Protein AF-B0EJV5-F1 (afdb_monomer)

pLDDT: mean 71.91, std 20.52, range [21.94, 94.5]

Solvent-accessible surface area (backbone atoms only — not comparable to full-atom values): 13736 Å² total; per-residue (Å²): 136,89,78,84,78,82,78,82,78,86,67,100,78,72,92,78,81,69,99,63,90,76,74,82,71,85,70,88,80,82,93,72,82,50,80,47,77,47,87,87,57,62,47,70,49,58,57,91,64,84,74,74,45,56,40,39,36,39,45,40,84,80,34,41,40,36,40,57,39,43,46,36,37,33,39,39,38,40,34,55,42,91,92,52,47,38,40,36,34,34,41,31,39,49,62,34,96,57,63,42,35,39,38,34,39,49,69,44,95,85,62,38,42,37,36,41,37,37,41,21,42,39,56,46,56,41,74,43,72,75,43,64,49,84,51,97,52,89,73,59,45,61,34,40,36,41,33,40,31,96,86,31,47,36,41,62,62,74,37,55,54,19,24,26,37,39,38,45,84,90,48,74,40,48,77,37,40,34,84,37,30,19,69,49,97,87,38,45,48,39,79,43,54,81,65,34,42,39,51,47,91,91,46,66,83,36,56,37,90,68,41,58,88,48,99,90,58,78,50,67,64,66,85,66,89,85,67,93,61,93,62,89,110

Secondary structure (DSSP, 8-state):
-----------TT-TT--------------SS-EEEE-SS--EEE---SSS-EEEEEEE-TT-EEEE--SS-EEEEEEE--TTT--EEEEEEE---SS--EEEEEEE-TTSSEEEEEEEESS-EEEEEEEEE---S-TT-EEEEEEEE-TT--SGGGT-TTEEEEEEESS-EEEEEEPTTEEE-TTS-EEEPPTTEEEEETTEEEEEPTTEEEETTEEEE----TTSS-----

Foldseek 3Di:
DDDDDDDDDDDPPCPPDDPDPAPADADQDPDDADEAECPDHEYEDEHPDDAEHEYEYEDEAFYKYKYDYQYKYKYFYWYDYPPDKTWTKIWIFHGDPDWMWMWHWDADPVSQEIETEIEICTAIQEIDPTAIDDGPDPSHWYKYKYAHPDPHANVNHPQPQAGIWMGTNVDIARPDGHFQWDQDPVRHTDGDPPQARDDDNFDGPHGHPQWDDDVGDIDGFDPPPPDPDGDDD

Organism: Entamoeba dispar (strain ATCC PRA-260 / SAW760) (NCBI:txid370354)

Radius of gyration: 23.07 Å; Cα contacts (8 Å, |Δi|>4): 509; chains: 1; bounding box: 55×48×70 Å

Mean predicted aligned error: 13.33 Å

InterPro domains:
  IPR009030 Growth factor receptor cysteine-rich domain superfamily [SSF57184] (162-213)

Nearest PDB structures (foldseek):
  6rfx-assembly1_C  TM=4.041E-01  e=1.676E+00  Mycobacteroides abscessus
  7nst-assembly1_E  TM=5.130E-01  e=9.833E+00  Escherichia coli K-12

Structure (mmCIF, N/CA/C/O backbone):
data_AF-B0EJV5-F1
#
_entry.id   AF-B0EJV5-F1
#
loop_
_atom_site.group_PDB
_atom_site.id
_atom_site.type_symbol
_atom_site.label_atom_id
_atom_site.label_alt_id
_atom_site.label_comp_id
_atom_site.label_asym_id
_atom_site.label_entity_id
_atom_site.label_seq_id
_atom_site.pdbx_PDB_ins_code
_atom_site.Cartn_x
_atom_site.Cartn_y
_atom_site.Cartn_z
_atom_site.occupancy
_atom_site.B_iso_or_equiv
_atom_site.auth_seq_id
_atom_site.auth_comp_id
_atom_site.auth_asym_id
_atom_site.auth_atom_id
_atom_site.pdbx_PDB_model_num
ATOM 1 N N . MET A 1 1 ? -35.380 30.562 -38.947 1.00 31.25 1 MET A N 1
ATOM 2 C CA . MET A 1 1 ? -33.919 30.693 -38.770 1.00 31.25 1 MET A CA 1
ATOM 3 C C . MET A 1 1 ? -33.476 29.586 -37.840 1.00 31.25 1 MET A C 1
ATOM 5 O O . MET A 1 1 ? -34.006 29.498 -36.744 1.00 31.25 1 MET A O 1
ATOM 9 N N . TRP A 1 2 ? -32.618 28.697 -38.329 1.00 25.94 2 TRP A N 1
ATOM 10 C CA . TRP A 1 2 ? -32.075 27.572 -37.575 1.00 25.94 2 TRP A CA 1
ATOM 11 C C . TRP A 1 2 ? -30.828 28.045 -36.829 1.00 25.94 2 TRP A C 1
ATOM 13 O O . TRP A 1 2 ? -29.932 28.605 -37.457 1.00 25.94 2 TRP A O 1
ATOM 23 N N . TRP A 1 3 ? -30.763 27.807 -35.524 1.00 21.94 3 TRP A N 1
ATOM 24 C CA . TRP A 1 3 ? -29.498 27.650 -34.813 1.00 21.94 3 TRP A CA 1
ATOM 25 C C . TRP A 1 3 ? -29.472 26.213 -34.298 1.00 21.94 3 TRP A C 1
ATOM 27 O O . TRP A 1 3 ? -30.373 25.790 -33.579 1.00 21.94 3 TRP A O 1
ATOM 37 N N . ASN A 1 4 ? -28.475 25.455 -34.754 1.00 30.25 4 ASN A N 1
ATOM 38 C CA . ASN A 1 4 ? -28.156 24.131 -34.240 1.00 30.25 4 ASN A CA 1
ATOM 39 C C . ASN A 1 4 ? -27.615 24.296 -32.816 1.00 30.25 4 ASN A C 1
ATOM 41 O O . ASN A 1 4 ? -26.523 24.837 -32.641 1.00 30.25 4 ASN A O 1
ATOM 45 N N . GLU A 1 5 ? -28.344 23.817 -31.811 1.00 25.56 5 GLU A N 1
ATOM 46 C CA . GLU A 1 5 ? -27.765 23.583 -30.490 1.00 25.56 5 GLU A CA 1
ATOM 47 C C . GLU A 1 5 ? -26.876 22.335 -30.561 1.00 25.56 5 GLU A C 1
ATOM 49 O O . GLU A 1 5 ? -27.320 21.223 -30.859 1.00 25.56 5 GLU A O 1
ATOM 54 N N . CYS A 1 6 ? -25.579 22.539 -30.335 1.00 23.75 6 CYS A N 1
ATOM 55 C CA . CYS A 1 6 ? -24.609 21.471 -30.151 1.00 23.75 6 CYS A CA 1
ATOM 56 C C . CYS A 1 6 ? -24.939 20.707 -28.863 1.00 23.75 6 CYS A C 1
ATOM 58 O O . CYS A 1 6 ? -24.608 21.157 -27.769 1.00 23.75 6 CYS A O 1
ATOM 60 N N . ASN A 1 7 ? -25.544 19.527 -28.988 1.00 26.14 7 ASN A N 1
ATOM 61 C CA . ASN A 1 7 ? -25.649 18.589 -27.875 1.00 26.14 7 ASN A CA 1
ATOM 62 C C . ASN A 1 7 ? -24.255 18.065 -27.505 1.00 26.14 7 ASN A C 1
ATOM 64 O O . ASN A 1 7 ? -23.614 17.357 -28.285 1.00 26.14 7 ASN A O 1
ATOM 68 N N . HIS A 1 8 ? -23.799 18.396 -26.297 1.00 32.94 8 HIS A N 1
ATOM 69 C CA . HIS A 1 8 ? -22.617 17.794 -25.696 1.00 32.94 8 HIS A CA 1
ATOM 70 C C . HIS A 1 8 ? -22.973 16.375 -25.228 1.00 32.94 8 HIS A C 1
ATOM 72 O O . HIS A 1 8 ? -23.751 16.191 -24.295 1.00 32.94 8 HIS A O 1
ATOM 78 N N . GLN A 1 9 ? -22.435 15.353 -25.897 1.00 33.03 9 GLN A N 1
ATOM 79 C CA . GLN A 1 9 ? -22.452 13.986 -25.378 1.00 33.03 9 GLN A CA 1
ATOM 80 C C . GLN A 1 9 ? -21.296 13.830 -24.391 1.00 33.03 9 GLN A C 1
ATOM 82 O O . GLN A 1 9 ? -20.131 13.847 -24.789 1.00 33.03 9 GLN A O 1
ATOM 87 N N . PHE A 1 10 ? -21.631 13.678 -23.111 1.00 32.94 10 PHE A N 1
ATOM 88 C CA . PHE A 1 10 ? -20.667 13.476 -22.033 1.00 32.94 10 PHE A CA 1
ATOM 89 C C . PHE A 1 10 ? -19.800 12.233 -22.289 1.00 32.94 10 PHE A C 1
ATOM 91 O O . PHE A 1 10 ? -20.312 11.131 -22.512 1.00 32.94 10 PHE A O 1
ATOM 98 N N . LYS A 1 11 ? -18.475 12.412 -22.249 1.00 34.22 11 LYS A N 1
ATOM 99 C CA . LYS A 1 11 ? -17.499 11.317 -22.192 1.00 34.22 11 LYS A CA 1
ATOM 100 C C . LYS A 1 11 ? -17.113 11.062 -20.736 1.00 34.22 11 LYS A C 1
ATOM 102 O O . LYS A 1 11 ? -17.111 11.961 -19.911 1.00 34.22 11 LYS A O 1
ATOM 107 N N . LYS A 1 12 ? -16.802 9.800 -20.451 1.00 37.94 12 LYS A N 1
ATOM 108 C CA . LYS A 1 12 ? -16.663 9.149 -19.137 1.00 37.94 12 LYS A CA 1
ATOM 109 C C . LYS A 1 12 ? -15.495 9.638 -18.247 1.00 37.94 12 LYS A C 1
ATOM 111 O O . LYS A 1 12 ? -15.085 8.885 -17.375 1.00 37.94 12 LYS A O 1
ATOM 116 N N . ASP A 1 13 ? -14.971 10.844 -18.442 1.00 37.12 13 ASP A N 1
ATOM 117 C CA . ASP A 1 13 ? -13.791 11.330 -17.704 1.00 37.12 13 ASP A CA 1
ATOM 118 C C . ASP A 1 13 ? -14.051 12.556 -16.811 1.00 37.12 13 ASP A C 1
ATOM 120 O O . ASP A 1 13 ? -13.115 13.072 -16.207 1.00 37.12 13 ASP A O 1
ATOM 124 N N . ASP A 1 14 ? -15.307 12.962 -16.622 1.00 35.72 14 ASP A N 1
ATOM 125 C CA . ASP A 1 14 ? -15.656 13.998 -15.642 1.00 35.72 14 ASP A CA 1
ATOM 126 C C . ASP A 1 14 ? -16.087 13.340 -14.320 1.00 35.72 14 ASP A C 1
ATOM 128 O O . ASP A 1 14 ? -17.265 13.125 -14.036 1.00 35.72 14 ASP A O 1
ATOM 132 N N . GLU A 1 15 ? -15.094 12.957 -13.515 1.00 40.50 15 GLU A N 1
ATOM 133 C CA . GLU A 1 15 ? -15.251 12.315 -12.199 1.00 40.50 15 GLU A CA 1
ATOM 134 C C . GLU A 1 15 ? -15.688 13.289 -11.078 1.00 40.50 15 GLU A C 1
ATOM 136 O O . GLU A 1 15 ? -15.485 12.990 -9.905 1.00 40.50 15 GLU A O 1
ATOM 141 N N . ASP A 1 16 ? -16.301 14.432 -11.405 1.00 44.69 16 ASP A N 1
ATOM 142 C CA . ASP A 1 16 ? -16.531 15.530 -10.447 1.00 44.69 16 ASP A CA 1
ATOM 143 C C . ASP A 1 16 ? -17.955 16.121 -10.449 1.00 44.69 16 ASP A C 1
ATOM 145 O O . ASP A 1 16 ? -18.147 17.262 -10.051 1.00 44.69 16 ASP A O 1
ATOM 149 N N . ASP A 1 17 ? -18.984 15.336 -10.786 1.00 40.09 17 ASP A N 1
ATOM 150 C CA . ASP A 1 17 ? -20.383 15.735 -10.550 1.00 40.09 17 ASP A CA 1
ATOM 151 C C . ASP A 1 17 ? -21.166 14.654 -9.795 1.00 40.09 17 ASP A C 1
ATOM 153 O O . ASP A 1 17 ? -22.042 13.960 -10.314 1.00 40.09 17 ASP A O 1
ATOM 157 N N . PHE A 1 18 ? -20.876 14.533 -8.500 1.00 37.66 18 PHE A N 1
ATOM 158 C CA . PHE A 1 18 ? -21.880 14.078 -7.546 1.00 37.66 18 PHE A CA 1
ATOM 159 C C . PHE A 1 18 ? -22.268 15.266 -6.685 1.00 37.66 18 PHE A C 1
ATOM 161 O O . PHE A 1 18 ? -21.416 15.840 -6.012 1.00 37.66 18 PHE A O 1
ATOM 168 N N . ASN A 1 19 ? -23.562 15.596 -6.698 1.00 32.69 19 ASN A N 1
ATOM 169 C CA . ASN A 1 19 ? -24.226 16.506 -5.768 1.00 32.69 19 ASN A CA 1
ATOM 170 C C . ASN A 1 19 ? -23.913 16.096 -4.318 1.00 32.69 19 ASN A C 1
ATOM 172 O O . ASN A 1 19 ? -24.669 15.370 -3.674 1.00 32.69 19 ASN A O 1
ATOM 176 N N . LEU A 1 20 ? -22.758 16.523 -3.821 1.00 39.47 20 LEU A N 1
ATOM 177 C CA . LEU A 1 20 ? -22.254 16.257 -2.491 1.00 39.47 20 LEU A CA 1
ATOM 178 C C . LEU A 1 20 ? -22.397 17.568 -1.733 1.00 39.47 20 LEU A C 1
ATOM 180 O O . LEU A 1 20 ? -21.773 18.571 -2.072 1.00 39.47 20 LEU A O 1
ATOM 184 N N . PHE A 1 21 ? -23.236 17.579 -0.704 1.00 34.31 21 PHE A N 1
ATOM 185 C CA . PHE A 1 21 ? -23.266 18.694 0.229 1.00 34.31 21 PHE A CA 1
ATOM 186 C C . PHE A 1 21 ? -21.952 18.651 1.026 1.00 34.31 21 PHE A C 1
ATOM 188 O O . PHE A 1 21 ? -21.831 17.943 2.025 1.00 34.31 21 PHE A O 1
ATOM 195 N N . ILE A 1 22 ? -20.912 19.319 0.517 1.00 39.09 22 ILE A N 1
ATOM 196 C CA . ILE A 1 22 ? -19.585 19.347 1.136 1.00 39.09 22 ILE A CA 1
ATOM 197 C C . ILE A 1 22 ? -19.651 20.292 2.335 1.00 39.09 22 ILE A C 1
ATOM 199 O O . ILE A 1 22 ? -19.482 21.505 2.212 1.00 39.09 22 ILE A O 1
ATOM 203 N N . VAL A 1 23 ? -19.858 19.734 3.525 1.00 35.56 23 VAL A N 1
ATOM 204 C CA . VAL A 1 23 ? -19.602 20.468 4.767 1.00 35.56 23 VAL A CA 1
ATOM 205 C C . VAL A 1 23 ? -18.088 20.534 4.957 1.00 35.56 23 VAL A C 1
ATOM 207 O O . VAL A 1 23 ? -17.461 19.604 5.458 1.00 35.56 23 VAL A O 1
ATOM 210 N N . THR A 1 24 ? -17.485 21.638 4.514 1.00 35.72 24 THR A N 1
ATOM 211 C CA . THR A 1 24 ? -16.054 21.894 4.715 1.00 35.72 24 THR A CA 1
ATOM 212 C C . THR A 1 24 ? -15.843 22.418 6.130 1.00 35.72 24 THR A C 1
ATOM 214 O O . THR A 1 24 ? -15.989 23.610 6.393 1.00 35.72 24 THR A O 1
ATOM 217 N N . THR A 1 25 ? -15.503 21.537 7.068 1.00 39.41 25 THR A N 1
ATOM 218 C CA . THR A 1 25 ? -15.030 21.959 8.390 1.00 39.41 25 THR A CA 1
ATOM 219 C C . THR A 1 25 ? -13.516 22.139 8.342 1.00 39.41 25 THR A C 1
ATOM 221 O O . THR A 1 25 ? -12.762 21.169 8.372 1.00 39.41 25 THR A O 1
ATOM 224 N N . THR A 1 26 ? -13.056 23.389 8.280 1.00 39.62 26 THR A N 1
ATOM 225 C CA . THR A 1 26 ? -11.636 23.709 8.464 1.00 39.62 26 THR A CA 1
ATOM 226 C C . THR A 1 26 ? -11.317 23.629 9.948 1.00 39.62 26 THR A C 1
ATOM 228 O O . THR A 1 26 ? -11.667 24.525 10.714 1.00 39.62 26 THR A O 1
ATOM 231 N N . VAL A 1 27 ? -10.668 22.547 10.367 1.00 45.91 27 VAL A N 1
ATOM 232 C CA . VAL A 1 27 ? -10.220 22.407 11.751 1.00 45.91 27 VAL A CA 1
ATOM 233 C C . VAL A 1 27 ? -8.774 22.895 11.851 1.00 45.91 27 VAL A C 1
ATOM 235 O O . VAL A 1 27 ? -7.851 22.221 11.398 1.00 45.91 27 VAL A O 1
ATOM 238 N N . SER A 1 28 ? -8.576 24.081 12.429 1.00 43.03 28 SER A N 1
ATOM 239 C CA . SER A 1 28 ? -7.247 24.588 12.793 1.00 43.03 28 SER A CA 1
ATOM 240 C C . SER A 1 28 ? -6.820 23.948 14.110 1.00 43.03 28 SER A C 1
ATOM 242 O O . SER A 1 28 ? -7.314 24.293 15.180 1.00 43.03 28 SER A O 1
ATOM 244 N N . LEU A 1 29 ? -5.933 22.965 14.016 1.00 48.50 29 LEU A N 1
ATOM 245 C CA . LEU A 1 29 ? -5.561 22.082 15.116 1.00 48.50 29 LEU A CA 1
ATOM 246 C C . LEU A 1 29 ? -4.204 22.507 15.706 1.00 48.50 29 LEU A C 1
ATOM 248 O O . LEU A 1 29 ? -3.151 22.242 15.124 1.00 48.50 29 LEU A O 1
ATOM 252 N N . TYR A 1 30 ? -4.224 23.201 16.850 1.00 41.28 30 TYR A N 1
ATOM 253 C CA . TYR A 1 30 ? -3.025 23.673 17.556 1.00 41.28 30 TYR A CA 1
ATOM 254 C C . TYR A 1 30 ? -2.582 22.647 18.617 1.00 41.28 30 TYR A C 1
ATOM 256 O O . TYR A 1 30 ? -3.252 22.476 19.627 1.00 41.28 30 TYR A O 1
ATOM 264 N N . TYR A 1 31 ? -1.436 21.990 18.399 1.00 48.50 31 TYR A N 1
ATOM 265 C CA . TYR A 1 31 ? -0.637 21.285 19.422 1.00 48.50 31 TYR A CA 1
ATOM 266 C C . TYR A 1 31 ? -1.198 20.032 20.150 1.00 48.50 31 TYR A C 1
ATOM 268 O O . TYR A 1 31 ? -0.654 19.669 21.191 1.00 48.50 31 TYR A O 1
ATOM 276 N N . TYR A 1 32 ? -2.170 19.277 19.612 1.00 50.41 32 TYR A N 1
ATOM 277 C CA . TYR A 1 32 ? -2.627 18.021 20.255 1.00 50.41 32 TYR A CA 1
ATOM 278 C C . TYR A 1 32 ? -2.799 16.817 19.308 1.00 50.41 32 TYR A C 1
ATOM 280 O O . TYR A 1 32 ? -2.848 16.947 18.087 1.00 50.41 32 TYR A O 1
ATOM 288 N N . ILE A 1 33 ? -2.861 15.610 19.891 1.00 52.78 33 ILE A N 1
ATOM 289 C CA . ILE A 1 33 ? -3.266 14.369 19.212 1.00 52.78 33 ILE A CA 1
ATOM 290 C C . ILE A 1 33 ? -4.789 14.416 19.067 1.00 52.78 33 ILE A C 1
ATOM 292 O O . ILE A 1 33 ? -5.504 14.332 20.064 1.00 52.78 33 ILE A O 1
ATOM 296 N N . TYR A 1 34 ? -5.291 14.543 17.840 1.00 56.25 34 TYR A N 1
ATOM 297 C CA . TYR A 1 34 ? -6.730 14.616 17.580 1.00 56.25 34 TYR A CA 1
ATOM 298 C C . TYR A 1 34 ? -7.276 13.291 17.054 1.00 56.25 34 TYR A C 1
ATOM 300 O O . TYR A 1 34 ? -6.632 12.591 16.265 1.00 56.25 34 TYR A O 1
ATOM 308 N N . GLN A 1 35 ? -8.492 12.969 17.489 1.00 49.94 35 GLN A N 1
ATOM 309 C CA . GLN A 1 35 ? -9.276 11.856 16.972 1.00 49.94 35 GLN A CA 1
ATOM 310 C C . GLN A 1 35 ? -10.287 12.401 15.963 1.00 49.94 35 GLN A C 1
ATOM 312 O O . GLN A 1 35 ? -11.108 13.251 16.298 1.00 49.94 35 GLN A O 1
ATOM 317 N N . LEU A 1 36 ? -10.219 11.913 14.727 1.00 62.94 36 LEU A N 1
ATOM 318 C CA . LEU A 1 36 ? -11.184 12.214 13.674 1.00 62.94 36 LEU A CA 1
ATOM 319 C C . LEU A 1 36 ? -12.047 10.970 13.452 1.00 62.94 36 LEU A C 1
ATOM 321 O O . LEU A 1 36 ? -11.557 9.924 13.021 1.00 62.94 36 LEU A O 1
ATOM 325 N N . SER A 1 37 ? -13.333 11.079 13.777 1.00 51.75 37 SER A N 1
ATOM 326 C CA . SER A 1 37 ? -14.328 10.050 13.470 1.00 51.75 37 SER A CA 1
ATOM 327 C C . SER A 1 37 ? -15.118 10.495 12.246 1.00 51.75 37 SER A C 1
ATOM 329 O O . SER A 1 37 ? -15.784 11.529 12.288 1.00 51.75 37 SER A O 1
ATOM 331 N N . LEU A 1 38 ? -15.016 9.742 11.154 1.00 57.34 38 LEU A N 1
ATOM 332 C CA . LEU A 1 38 ? -15.725 10.032 9.915 1.00 57.34 38 LEU A CA 1
ATOM 333 C C . LEU A 1 38 ? -17.073 9.297 10.004 1.00 57.34 38 LEU A C 1
ATOM 335 O O . LEU A 1 38 ? -17.120 8.098 9.791 1.00 57.34 38 LEU A O 1
ATOM 339 N N . SER A 1 39 ? -18.173 9.924 10.425 1.00 49.47 39 SER A N 1
ATOM 340 C CA . SER A 1 39 ? -19.446 9.188 10.602 1.00 49.47 39 SER A CA 1
ATOM 341 C C . SER A 1 39 ? -20.280 9.102 9.319 1.00 49.47 39 SER A C 1
ATOM 343 O O . SER A 1 39 ? -20.906 8.074 9.083 1.00 49.47 39 SER A O 1
ATOM 345 N N . THR A 1 40 ? -20.252 10.124 8.457 1.00 55.22 40 THR A N 1
ATOM 346 C CA . THR A 1 40 ? -20.980 10.138 7.164 1.00 55.22 40 THR A CA 1
ATOM 347 C C . THR A 1 40 ? -20.344 11.014 6.081 1.00 55.22 40 THR A C 1
ATOM 349 O O . THR A 1 40 ? -20.813 11.005 4.947 1.00 55.22 40 THR A O 1
ATOM 352 N N . ASN A 1 41 ? -19.300 11.781 6.405 1.00 64.94 41 ASN A N 1
ATOM 353 C CA . ASN A 1 41 ? -18.784 12.835 5.533 1.00 64.94 41 ASN A CA 1
ATOM 354 C C . ASN A 1 41 ? -17.361 12.537 5.065 1.00 64.94 41 ASN A C 1
ATOM 356 O O . ASN A 1 41 ? -16.624 11.770 5.683 1.00 64.94 41 ASN A O 1
ATOM 360 N N . ASN A 1 42 ? -16.984 13.176 3.966 1.00 72.94 42 ASN A N 1
ATOM 361 C CA . ASN A 1 42 ? -15.619 13.185 3.471 1.00 72.94 42 ASN A CA 1
ATOM 362 C C . ASN A 1 42 ? -14.839 14.348 4.081 1.00 72.94 42 ASN A C 1
ATOM 364 O O . ASN A 1 42 ? -15.424 15.384 4.397 1.00 72.94 42 ASN A O 1
ATOM 368 N N . TYR A 1 43 ? -13.526 14.189 4.242 1.00 70.62 43 TYR A N 1
ATOM 369 C CA . TYR A 1 43 ? -12.718 15.151 4.992 1.00 70.62 43 TYR A CA 1
ATOM 370 C C . TYR A 1 43 ? -11.485 15.588 4.213 1.00 70.62 43 TYR A C 1
ATOM 372 O O . TYR A 1 43 ? -10.802 14.774 3.593 1.00 70.62 43 TYR A O 1
ATOM 380 N N . ILE A 1 44 ? -11.167 16.878 4.308 1.00 76.06 44 ILE A N 1
ATOM 381 C CA . ILE A 1 44 ? -9.908 17.449 3.834 1.00 76.06 44 ILE A CA 1
ATOM 382 C C . ILE A 1 44 ? -9.113 17.891 5.061 1.00 76.06 44 ILE A C 1
ATOM 384 O O . ILE A 1 44 ? -9.577 18.731 5.829 1.00 76.06 44 ILE A O 1
ATOM 388 N N . ILE A 1 45 ? -7.916 17.342 5.249 1.00 74.56 45 ILE A N 1
ATOM 389 C CA . ILE A 1 45 ? -6.996 17.765 6.305 1.00 74.56 45 ILE A CA 1
ATOM 390 C C . ILE A 1 45 ? -5.908 18.644 5.697 1.00 74.56 45 ILE A C 1
ATOM 392 O O . ILE A 1 45 ? -5.192 18.232 4.780 1.00 74.56 45 ILE A O 1
ATOM 396 N N . ARG A 1 46 ? -5.745 19.835 6.277 1.00 75.75 46 ARG A N 1
ATOM 397 C CA . ARG A 1 46 ? -4.617 20.740 6.041 1.00 75.75 46 ARG A CA 1
ATOM 398 C C . ARG A 1 46 ? -3.883 20.935 7.361 1.00 75.75 46 ARG A C 1
ATOM 400 O O . ARG A 1 46 ? -4.465 21.417 8.327 1.00 75.75 46 ARG A O 1
ATOM 407 N N . ASN A 1 47 ? -2.626 20.512 7.419 1.00 69.06 47 ASN A N 1
ATOM 408 C CA . ASN A 1 47 ? -1.759 20.760 8.561 1.00 69.06 47 ASN A CA 1
ATOM 409 C C . ASN A 1 47 ? -0.945 22.039 8.309 1.00 69.06 47 ASN A C 1
ATOM 411 O O . ASN A 1 47 ? -0.077 22.054 7.443 1.00 69.06 47 ASN A O 1
ATOM 415 N N . ASN A 1 48 ? -1.207 23.093 9.082 1.00 65.44 48 ASN A N 1
ATOM 416 C CA . ASN A 1 48 ? -0.519 24.384 8.959 1.00 65.44 48 ASN A CA 1
ATOM 417 C C . ASN A 1 48 ? 0.596 24.591 10.007 1.00 65.44 48 ASN A C 1
ATOM 419 O O . ASN A 1 48 ? 1.245 25.632 9.990 1.00 65.44 48 ASN A O 1
ATOM 423 N N . ASN A 1 49 ? 0.834 23.622 10.900 1.00 57.28 49 ASN A N 1
ATOM 424 C CA . ASN A 1 49 ? 1.806 23.714 11.997 1.00 57.28 49 ASN A CA 1
ATOM 425 C C . ASN A 1 49 ? 2.999 22.754 11.777 1.00 57.28 49 ASN A C 1
ATOM 427 O O . ASN A 1 49 ? 2.856 21.716 11.130 1.00 57.28 49 ASN A O 1
ATOM 431 N N . GLY A 1 50 ? 4.175 23.066 12.341 1.00 59.75 50 GLY A N 1
ATOM 432 C CA . GLY A 1 50 ? 5.319 22.131 12.414 1.00 59.75 50 GLY A CA 1
ATOM 433 C C . GLY A 1 50 ? 5.432 21.440 13.786 1.00 59.75 50 GLY A C 1
ATOM 434 O O . GLY A 1 50 ? 4.778 21.901 14.720 1.00 59.75 50 GLY A O 1
ATOM 435 N N . PRO A 1 51 ? 6.291 20.412 13.994 1.00 63.78 51 PRO A N 1
ATOM 436 C CA . PRO A 1 51 ? 6.702 19.324 13.099 1.00 63.78 51 PRO A CA 1
ATOM 437 C C . PRO A 1 51 ? 5.613 18.215 13.064 1.00 63.78 51 PRO A C 1
ATOM 439 O O . PRO A 1 51 ? 4.452 18.470 13.355 1.00 63.78 51 PRO A O 1
ATOM 442 N N . THR A 1 52 ? 5.969 16.987 12.675 1.00 65.88 52 THR A N 1
ATOM 443 C CA . THR A 1 52 ? 5.110 15.798 12.477 1.00 65.88 52 THR A CA 1
ATOM 444 C C . THR A 1 52 ? 3.931 15.641 13.442 1.00 65.88 52 THR A C 1
ATOM 446 O O . THR A 1 52 ? 4.114 15.298 14.609 1.00 65.88 52 THR A O 1
ATOM 449 N N . ILE A 1 53 ? 2.705 15.769 12.924 1.00 75.31 53 ILE A N 1
ATOM 450 C CA . ILE A 1 53 ? 1.468 15.518 13.680 1.00 75.31 53 ILE A CA 1
ATOM 451 C C . ILE A 1 53 ? 0.976 14.092 13.416 1.00 75.31 53 ILE A C 1
ATOM 453 O O . ILE A 1 53 ? 1.040 13.598 12.289 1.00 75.31 53 ILE A O 1
ATOM 457 N N . THR A 1 54 ? 0.481 13.422 14.462 1.00 81.06 54 THR A N 1
ATOM 458 C CA . THR A 1 54 ? -0.200 12.126 14.338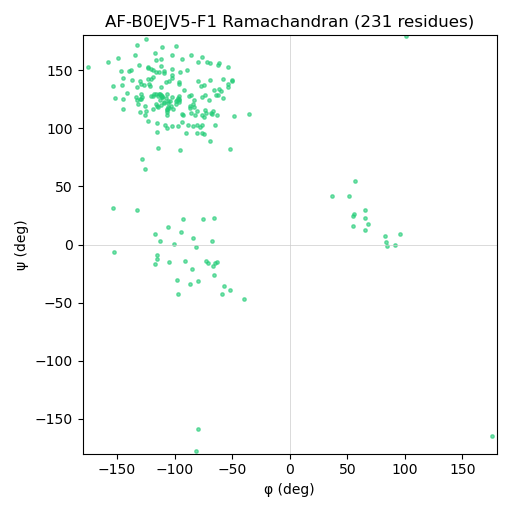 1.00 81.06 54 THR A CA 1
ATOM 459 C C . THR A 1 54 ? -1.716 12.314 14.361 1.00 81.06 54 THR A C 1
ATOM 461 O O . THR A 1 54 ? -2.254 12.841 15.333 1.00 81.06 54 THR A O 1
ATOM 464 N N . HIS A 1 55 ? -2.404 11.834 13.329 1.00 78.56 55 HIS A N 1
ATOM 465 C CA . HIS A 1 55 ? -3.862 11.818 13.232 1.00 78.56 55 HIS A CA 1
ATOM 466 C C . HIS A 1 55 ? -4.388 10.396 13.406 1.00 78.56 55 HIS A C 1
ATOM 468 O O . HIS A 1 55 ? -3.987 9.496 12.669 1.00 78.56 55 HIS A O 1
ATOM 474 N N . THR A 1 56 ? -5.310 10.200 14.347 1.00 81.31 56 THR A N 1
ATOM 475 C CA . THR A 1 56 ? -6.042 8.936 14.492 1.00 81.31 56 THR A CA 1
ATOM 476 C C . THR A 1 56 ? -7.372 9.047 13.766 1.00 81.31 56 THR A C 1
ATOM 478 O O . THR A 1 56 ? -8.156 9.949 14.064 1.00 81.31 56 THR A O 1
ATOM 481 N N . ILE A 1 57 ? -7.622 8.147 12.817 1.00 79.19 57 ILE A N 1
ATOM 482 C CA . ILE A 1 57 ? -8.751 8.241 11.890 1.00 79.19 57 ILE A CA 1
ATOM 483 C C . ILE A 1 57 ? -9.523 6.936 11.878 1.00 79.19 57 ILE A C 1
ATOM 485 O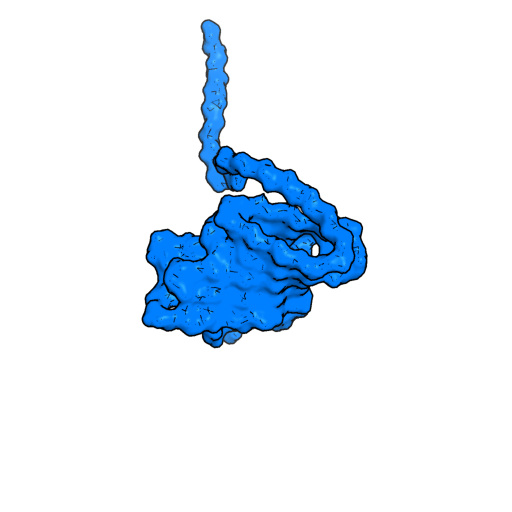 O . ILE A 1 57 ? -8.936 5.876 11.675 1.00 79.19 57 ILE A O 1
ATOM 489 N N . TYR A 1 58 ? -10.839 7.028 12.045 1.00 78.19 58 TYR A N 1
ATOM 490 C CA . TYR A 1 58 ? -11.741 5.891 11.900 1.00 78.19 58 TYR A CA 1
ATOM 491 C C . TYR A 1 58 ? -12.499 5.996 10.580 1.00 78.19 58 TYR A C 1
ATOM 493 O O . TYR A 1 58 ? -13.236 6.960 10.385 1.00 78.19 58 TYR A O 1
ATOM 501 N N . THR A 1 59 ? -12.304 5.028 9.682 1.00 75.00 59 THR A N 1
ATOM 502 C CA . THR A 1 59 ? -12.943 5.010 8.356 1.00 75.00 59 THR A CA 1
ATOM 503 C C . THR A 1 59 ? -14.026 3.937 8.286 1.00 75.00 59 THR A C 1
ATOM 505 O O . THR A 1 59 ? -13.821 2.816 8.767 1.00 75.00 59 THR A O 1
ATOM 508 N N . TYR A 1 60 ? -15.137 4.269 7.635 1.00 74.56 60 TYR A N 1
ATOM 509 C CA . TYR A 1 60 ? -16.250 3.376 7.314 1.00 74.56 60 TYR A CA 1
ATOM 510 C C . TYR A 1 60 ? -16.406 3.244 5.787 1.00 74.56 60 TYR A C 1
ATOM 512 O O . TYR A 1 60 ? -15.867 4.070 5.038 1.00 74.56 60 TYR A O 1
ATOM 520 N N . PRO A 1 61 ? -17.162 2.238 5.302 1.00 73.50 61 PRO A N 1
ATOM 521 C CA . PRO A 1 61 ? -17.421 2.069 3.877 1.00 73.50 61 PRO A CA 1
ATOM 522 C C . PRO A 1 61 ? -17.918 3.344 3.189 1.00 73.50 61 PRO A C 1
ATOM 524 O O . PRO A 1 61 ? -18.745 4.076 3.731 1.00 73.50 61 PRO A O 1
ATOM 527 N N . ASN A 1 62 ? -17.436 3.567 1.962 1.00 73.44 62 ASN A N 1
ATOM 528 C CA . ASN A 1 62 ? -17.779 4.698 1.088 1.00 73.44 62 ASN A CA 1
ATOM 529 C C . ASN A 1 62 ? -17.300 6.085 1.553 1.00 73.44 62 ASN A C 1
ATOM 531 O O . ASN A 1 62 ? -17.786 7.096 1.049 1.00 73.44 62 ASN A O 1
ATOM 535 N N . GLN A 1 63 ? -16.332 6.154 2.467 1.00 76.56 63 GLN A N 1
ATOM 536 C CA . GLN A 1 63 ? -15.740 7.418 2.912 1.00 76.56 63 GLN A CA 1
ATOM 537 C C . GLN A 1 63 ? -14.372 7.666 2.281 1.00 76.56 63 GLN A C 1
ATOM 539 O O . GLN A 1 63 ? -13.619 6.725 1.993 1.00 76.56 63 GLN A O 1
ATOM 544 N N . TRP A 1 64 ? -14.028 8.945 2.112 1.00 82.31 64 TRP A N 1
ATOM 545 C CA . TRP A 1 64 ? -12.682 9.361 1.747 1.00 82.31 64 TRP A CA 1
ATOM 546 C C . TRP A 1 64 ? -12.120 10.480 2.622 1.00 82.31 64 TRP A C 1
ATOM 548 O O . TRP A 1 64 ? -12.824 11.308 3.204 1.00 82.31 64 TRP A O 1
ATOM 558 N N . LEU A 1 65 ? -10.794 10.497 2.676 1.00 84.81 65 LEU A N 1
ATOM 559 C CA . LEU A 1 65 ? -9.975 11.474 3.362 1.00 84.81 65 LEU A CA 1
ATOM 560 C C . LEU A 1 65 ? -8.900 11.994 2.410 1.00 84.81 65 LEU A C 1
ATOM 562 O O . LEU A 1 65 ? -8.108 11.216 1.883 1.00 84.81 65 LEU A O 1
ATOM 566 N N . LYS A 1 66 ? -8.829 13.310 2.241 1.00 87.19 66 LYS A N 1
ATOM 567 C CA . LYS A 1 66 ? -7.827 13.991 1.423 1.00 87.19 66 LYS A CA 1
ATOM 568 C C . LYS A 1 66 ? -6.873 14.777 2.321 1.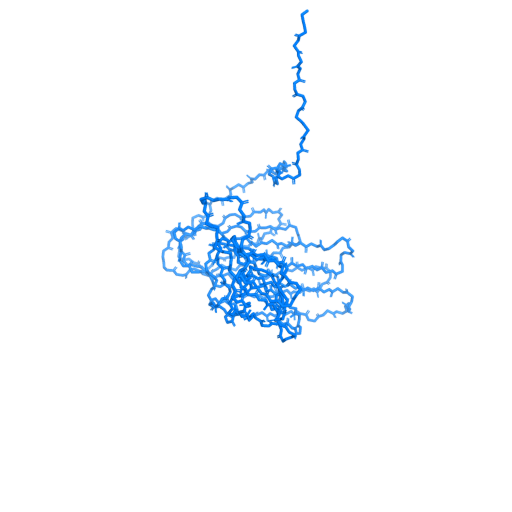00 87.19 66 LYS A C 1
ATOM 570 O O . LYS A 1 66 ? -7.306 15.577 3.142 1.00 87.19 66 LYS A O 1
ATOM 575 N N . TYR A 1 67 ? -5.573 14.567 2.169 1.00 85.00 67 TYR A N 1
ATOM 576 C CA . TYR A 1 67 ? -4.525 15.313 2.858 1.00 85.00 67 TYR A CA 1
ATOM 577 C C . TYR A 1 67 ? -3.837 16.279 1.889 1.00 85.00 67 TYR A C 1
ATOM 579 O O . TYR A 1 67 ? -3.199 15.861 0.919 1.00 85.00 67 TYR A O 1
ATOM 587 N N . GLU A 1 68 ? -3.966 17.576 2.171 1.00 84.88 68 GLU A N 1
ATOM 588 C CA . GLU A 1 68 ? -3.492 18.689 1.340 1.00 84.88 68 GLU A CA 1
ATOM 589 C C . GLU A 1 68 ? -2.596 19.624 2.156 1.00 84.88 68 GLU A C 1
ATOM 591 O O . GLU A 1 68 ? -2.941 20.769 2.438 1.00 84.88 68 GLU A O 1
ATOM 596 N N . SER A 1 69 ? -1.444 19.137 2.603 1.00 80.75 69 SER A N 1
ATOM 597 C CA . SER A 1 69 ? -0.513 19.978 3.357 1.00 80.75 69 SER A CA 1
ATOM 598 C C . SER A 1 69 ? 0.927 19.637 3.051 1.00 80.75 69 SER A C 1
ATOM 600 O O . SER A 1 69 ? 1.254 18.466 2.856 1.00 80.75 69 SER A O 1
ATOM 602 N N . SER A 1 70 ? 1.787 20.654 3.014 1.00 83.38 70 SER A N 1
ATOM 603 C CA . SER A 1 70 ? 3.223 20.496 2.796 1.00 83.38 70 SER A CA 1
ATOM 604 C C . SER A 1 70 ? 3.973 19.919 3.985 1.00 83.38 70 SER A C 1
ATOM 606 O O . SER A 1 70 ? 5.097 19.460 3.811 1.00 83.38 70 SER A O 1
ATOM 608 N N . ASN A 1 71 ? 3.350 19.890 5.159 1.00 83.75 71 ASN A N 1
ATOM 609 C CA . ASN A 1 71 ? 3.950 19.361 6.369 1.00 83.75 71 ASN A CA 1
ATOM 610 C C . ASN A 1 71 ? 3.899 17.833 6.416 1.00 83.75 71 ASN A C 1
ATOM 612 O O . ASN A 1 71 ? 3.038 17.182 5.817 1.00 83.75 71 ASN A O 1
ATOM 616 N N . GLN A 1 72 ? 4.806 17.256 7.194 1.00 86.25 72 GLN A N 1
ATOM 617 C CA . GLN A 1 72 ? 4.795 15.836 7.496 1.00 86.25 72 GLN A CA 1
ATOM 618 C C . GLN A 1 72 ? 3.606 15.463 8.395 1.00 86.25 72 GLN A C 1
ATOM 620 O O . GLN A 1 72 ? 3.266 16.177 9.342 1.00 86.25 72 GLN A O 1
ATOM 625 N N . ALA A 1 73 ? 3.013 14.299 8.129 1.00 85.00 73 ALA A N 1
ATOM 626 C CA . ALA A 1 73 ? 1.948 13.728 8.945 1.00 85.00 73 ALA A CA 1
ATOM 627 C C . ALA A 1 73 ? 2.114 12.212 9.101 1.00 85.00 73 ALA A C 1
ATOM 629 O O . ALA A 1 73 ? 2.621 11.526 8.207 1.00 85.00 73 ALA A O 1
ATOM 630 N N . ILE A 1 74 ? 1.664 11.695 10.244 1.00 87.94 74 ILE A N 1
ATOM 631 C CA . ILE A 1 74 ? 1.471 10.266 10.490 1.00 87.94 74 ILE A CA 1
ATOM 632 C C . ILE A 1 74 ? -0.027 10.018 10.638 1.00 87.94 74 ILE A C 1
ATOM 634 O O . ILE A 1 74 ? -0.679 10.600 11.499 1.00 87.94 74 ILE A O 1
ATOM 638 N N . PHE A 1 75 ? -0.575 9.122 9.834 1.00 87.31 75 PHE A N 1
ATOM 639 C CA . PHE A 1 75 ? -1.961 8.692 9.926 1.00 87.31 75 PHE A CA 1
ATOM 640 C C . PHE A 1 75 ? -2.028 7.318 10.575 1.00 87.31 75 PHE A C 1
ATOM 642 O O . PHE A 1 75 ? -1.474 6.373 10.029 1.00 87.31 75 PHE A O 1
ATOM 649 N N . LYS A 1 76 ? -2.711 7.201 11.716 1.00 87.69 76 LYS A N 1
ATOM 650 C CA . LYS A 1 76 ? -3.123 5.926 12.313 1.00 87.69 76 LYS A CA 1
ATOM 651 C C . LYS A 1 76 ? -4.563 5.661 11.900 1.00 87.69 76 LYS A C 1
ATOM 653 O O . LYS A 1 76 ? -5.481 6.299 12.415 1.00 87.69 76 LYS A O 1
ATOM 658 N N . ILE A 1 77 ? -4.747 4.781 10.929 1.00 85.81 77 ILE A N 1
ATOM 659 C CA . ILE A 1 77 ? -6.040 4.544 10.294 1.00 85.81 77 ILE A CA 1
ATOM 660 C C . ILE A 1 77 ? -6.608 3.234 10.821 1.00 85.81 77 ILE A C 1
ATOM 662 O O . ILE A 1 77 ? -5.976 2.183 10.732 1.00 85.81 77 ILE A O 1
ATOM 666 N N . TYR A 1 78 ? -7.814 3.334 11.367 1.00 84.69 78 TYR A N 1
ATOM 667 C CA . TYR A 1 78 ? -8.603 2.251 11.923 1.00 84.69 78 TYR A CA 1
ATOM 668 C C . TYR A 1 78 ? -9.857 2.101 11.084 1.00 84.69 78 TYR A C 1
ATOM 670 O O . TYR A 1 78 ? -10.853 2.805 11.259 1.00 84.69 78 TYR A O 1
ATOM 678 N N . ARG A 1 79 ? -9.813 1.169 10.151 1.00 81.75 79 ARG A N 1
ATOM 679 C CA . ARG A 1 79 ? -10.971 0.850 9.338 1.00 81.75 79 ARG A CA 1
ATOM 680 C C . ARG A 1 79 ? -11.863 -0.126 10.089 1.00 81.75 79 ARG A C 1
ATOM 682 O O . ARG A 1 79 ? -11.395 -1.204 10.455 1.00 81.75 79 ARG A O 1
ATOM 689 N N . LYS A 1 80 ? -13.137 0.227 10.268 1.00 74.56 80 LYS A N 1
ATOM 690 C CA . LYS A 1 80 ? -14.149 -0.641 10.881 1.00 74.56 80 LYS A CA 1
ATOM 691 C C . LYS A 1 80 ? -15.212 -0.992 9.849 1.00 74.56 80 LYS A C 1
ATOM 693 O O . LYS A 1 80 ? -15.911 -0.112 9.354 1.00 74.56 80 LYS A O 1
ATOM 698 N N . LYS A 1 81 ? -15.349 -2.282 9.543 1.00 72.94 81 LYS A N 1
ATOM 699 C CA . LYS A 1 81 ? -16.411 -2.787 8.670 1.00 72.94 81 LYS A CA 1
ATOM 700 C C . LYS A 1 81 ? -17.144 -3.946 9.327 1.00 72.94 81 LYS A C 1
ATOM 702 O O . LYS A 1 81 ? -16.533 -4.954 9.671 1.00 72.94 81 LYS A O 1
ATOM 707 N N . GLU A 1 82 ? -18.461 -3.803 9.430 1.00 64.50 82 GLU A N 1
ATOM 708 C CA . GLU A 1 82 ? -19.377 -4.873 9.817 1.00 64.50 82 GLU A CA 1
ATOM 709 C C . GLU A 1 82 ? -19.666 -5.815 8.627 1.00 64.50 82 GLU A C 1
ATOM 711 O O . GLU A 1 82 ? -19.855 -5.342 7.499 1.00 64.50 82 GLU A O 1
ATOM 716 N N . PRO A 1 83 ? -19.765 -7.144 8.823 1.00 54.91 83 PRO A N 1
ATOM 717 C CA . PRO A 1 83 ? -19.281 -7.923 9.960 1.00 54.91 83 PRO A CA 1
ATOM 718 C C . PRO A 1 83 ? -17.766 -8.225 9.839 1.00 54.91 83 PRO A C 1
ATOM 720 O O . PRO A 1 83 ? -17.330 -8.939 8.935 1.00 54.91 83 PRO A O 1
ATOM 723 N N . TYR A 1 84 ? -17.004 -7.656 10.778 1.00 59.50 84 TYR A N 1
ATOM 724 C CA . TYR A 1 84 ? -15.690 -8.044 11.330 1.00 59.50 84 TYR A CA 1
ATOM 725 C C . TYR A 1 84 ? -14.453 -8.225 10.436 1.00 59.50 84 TYR A C 1
ATOM 727 O O . TYR A 1 84 ? -13.722 -9.203 10.580 1.00 59.50 84 TYR A O 1
ATOM 735 N N . GLN A 1 85 ? -14.096 -7.219 9.637 1.00 70.19 85 GLN A N 1
ATOM 736 C CA . GLN A 1 85 ? -12.680 -7.024 9.285 1.00 70.19 85 GLN A CA 1
ATOM 737 C C . GLN A 1 85 ? -12.216 -5.627 9.671 1.00 70.19 85 GLN A C 1
ATOM 739 O O . GLN A 1 85 ? -12.538 -4.641 9.008 1.00 70.19 85 GLN A O 1
ATOM 744 N N . ASN A 1 86 ? -11.422 -5.565 10.736 1.00 79.75 86 ASN A N 1
ATOM 745 C CA . ASN A 1 86 ? -10.674 -4.383 11.109 1.00 79.75 86 ASN A CA 1
ATOM 746 C C . ASN A 1 86 ? -9.348 -4.382 10.350 1.00 79.75 86 ASN A C 1
ATOM 748 O O . ASN A 1 86 ? -8.609 -5.370 10.375 1.00 79.75 86 ASN A O 1
ATOM 752 N N . ILE A 1 87 ? -9.050 -3.263 9.694 1.00 86.62 87 ILE A N 1
ATOM 753 C CA . ILE A 1 87 ? -7.703 -2.979 9.203 1.00 86.62 87 ILE A CA 1
ATOM 754 C C . ILE A 1 87 ? -7.142 -1.855 10.065 1.00 86.62 87 ILE A C 1
ATOM 756 O O . ILE A 1 87 ? -7.730 -0.775 10.130 1.00 86.62 87 ILE A O 1
ATOM 760 N N . GLU A 1 88 ? -6.003 -2.099 10.698 1.00 90.06 88 GLU A N 1
ATOM 761 C CA . GLU A 1 88 ? -5.213 -1.068 11.369 1.00 90.06 88 GLU A CA 1
ATOM 762 C C . GLU A 1 88 ? -3.908 -0.877 10.602 1.00 90.06 88 GLU A C 1
ATOM 764 O O . GLU A 1 88 ? -3.280 -1.858 10.205 1.00 90.06 88 GLU A O 1
ATOM 769 N N . PHE A 1 89 ? -3.504 0.371 10.369 1.00 91.75 89 PHE A N 1
ATOM 770 C CA . PHE A 1 89 ? -2.175 0.684 9.850 1.00 91.75 89 PHE A CA 1
ATOM 771 C C . PHE A 1 89 ? -1.751 2.119 10.172 1.00 91.75 89 PHE A C 1
ATOM 773 O O . PHE A 1 89 ? -2.577 3.009 10.380 1.00 91.75 89 PHE A O 1
ATOM 780 N N . SER A 1 90 ? -0.439 2.341 10.171 1.00 91.56 90 SER A N 1
ATOM 781 C CA . SER A 1 90 ? 0.192 3.652 10.295 1.00 91.56 90 SER A CA 1
ATOM 782 C C . SER A 1 90 ? 0.866 4.037 8.979 1.00 91.56 90 SER A C 1
ATOM 784 O O . SER A 1 90 ? 1.705 3.284 8.484 1.00 91.56 90 SER A O 1
ATOM 786 N N . LEU A 1 91 ? 0.559 5.217 8.443 1.00 91.88 91 LEU A N 1
ATOM 787 C CA . LEU A 1 91 ? 1.158 5.767 7.224 1.00 91.88 91 LEU A CA 1
ATOM 788 C C . LEU A 1 91 ? 1.889 7.078 7.526 1.00 91.88 91 LEU A C 1
ATOM 790 O O . LEU A 1 91 ? 1.285 7.996 8.074 1.00 91.88 91 LEU A O 1
ATOM 794 N N . ARG A 1 92 ? 3.159 7.201 7.127 1.00 92.06 92 ARG A N 1
ATOM 795 C CA . ARG A 1 92 ? 3.924 8.458 7.204 1.00 92.06 92 ARG A CA 1
ATOM 796 C C . ARG A 1 92 ? 4.073 9.076 5.818 1.00 92.06 92 ARG A C 1
ATOM 798 O O . ARG A 1 92 ? 4.612 8.438 4.914 1.00 92.06 92 ARG A O 1
ATOM 805 N N . ILE A 1 93 ? 3.629 10.321 5.684 1.00 89.94 93 ILE A N 1
ATOM 806 C CA . ILE A 1 93 ? 3.770 11.128 4.466 1.00 89.94 93 ILE A CA 1
ATOM 807 C C . ILE A 1 93 ? 4.844 12.179 4.718 1.00 89.94 93 ILE A C 1
ATOM 809 O O . ILE A 1 93 ? 4.817 12.863 5.744 1.00 89.94 93 ILE A O 1
ATOM 813 N N . GLU A 1 94 ? 5.813 12.284 3.814 1.00 87.44 94 GLU A N 1
ATOM 814 C CA . GLU A 1 94 ? 6.874 13.282 3.923 1.00 87.44 94 GLU A CA 1
ATOM 815 C C . GLU A 1 94 ? 6.427 14.690 3.548 1.00 87.44 94 GLU A C 1
ATOM 817 O O . GLU A 1 94 ? 5.404 14.898 2.891 1.00 87.44 94 GLU A O 1
ATOM 822 N N . SER A 1 95 ? 7.214 15.665 4.001 1.00 85.75 95 SER A N 1
ATOM 823 C CA . SER A 1 95 ? 6.992 17.055 3.641 1.00 85.75 95 SER A CA 1
ATOM 824 C C . SER A 1 95 ? 7.186 17.235 2.136 1.00 85.75 95 SER A C 1
ATOM 826 O O . SER A 1 95 ? 8.199 16.822 1.581 1.00 85.75 95 SER A O 1
ATOM 828 N N . SER A 1 96 ? 6.214 17.855 1.472 1.00 81.88 96 SER A N 1
ATOM 829 C CA . SER A 1 96 ? 6.276 18.135 0.035 1.00 81.88 96 SER A CA 1
ATOM 830 C C . SER A 1 96 ? 5.457 19.368 -0.298 1.00 81.88 96 SER A C 1
ATOM 832 O O . SER A 1 96 ? 4.262 19.407 0.001 1.00 81.88 96 SER A O 1
ATOM 834 N N . ASN A 1 97 ? 6.066 20.343 -0.968 1.00 74.44 97 ASN A N 1
ATOM 835 C CA . ASN A 1 97 ? 5.391 21.574 -1.389 1.00 74.44 97 ASN A CA 1
ATOM 836 C C . ASN A 1 97 ? 4.303 21.325 -2.443 1.00 74.44 97 ASN A C 1
ATOM 838 O O . ASN A 1 97 ? 3.400 22.141 -2.592 1.00 74.44 97 ASN A O 1
ATOM 842 N N . GLU A 1 98 ? 4.340 20.174 -3.114 1.00 78.31 98 GLU A N 1
ATOM 843 C CA . GLU A 1 98 ? 3.368 19.790 -4.130 1.00 78.31 98 GLU A CA 1
ATOM 844 C C . GLU A 1 98 ? 2.689 18.460 -3.788 1.00 78.31 98 GLU A C 1
ATOM 846 O O . GLU A 1 98 ? 3.243 17.592 -3.105 1.00 78.31 98 GLU A O 1
ATOM 851 N N . GLY A 1 99 ? 1.459 18.296 -4.276 1.00 81.75 99 GLY A N 1
ATOM 852 C CA . GLY A 1 99 ? 0.754 17.021 -4.274 1.00 81.75 99 GLY A CA 1
ATOM 853 C C . GLY A 1 99 ? -0.301 16.830 -3.187 1.00 81.75 99 GLY A C 1
ATOM 854 O O . GLY A 1 99 ? -0.546 17.685 -2.337 1.00 81.75 99 GLY A O 1
ATOM 855 N N . THR A 1 100 ? -0.935 15.663 -3.221 1.00 86.88 100 THR A N 1
ATOM 856 C CA . THR A 1 100 ? -2.053 15.292 -2.351 1.00 86.88 100 THR A CA 1
ATOM 857 C C . THR A 1 100 ? -1.999 13.800 -2.057 1.00 86.88 100 THR A C 1
ATOM 859 O O . THR A 1 100 ? -1.564 13.014 -2.902 1.00 86.88 100 THR A O 1
ATOM 862 N N . THR A 1 101 ? -2.476 13.409 -0.877 1.00 89.50 101 THR A N 1
ATOM 863 C CA . THR A 1 101 ? -2.754 12.006 -0.556 1.00 89.50 101 THR A CA 1
ATOM 864 C C . THR A 1 101 ? -4.251 11.816 -0.339 1.00 89.50 101 THR A C 1
ATOM 866 O O . THR A 1 101 ? -4.853 12.541 0.445 1.00 89.50 101 THR A O 1
ATOM 869 N N . LEU A 1 102 ? -4.856 10.855 -1.028 1.00 89.62 102 LEU A N 1
ATOM 870 C CA . LEU A 1 102 ? -6.253 10.461 -0.891 1.00 89.62 102 LEU A CA 1
ATOM 871 C C . LEU A 1 102 ? -6.319 9.048 -0.312 1.00 89.62 102 LEU A C 1
ATOM 873 O O . LEU A 1 102 ? -5.675 8.136 -0.822 1.00 89.62 102 LEU A O 1
ATOM 877 N N . ILE A 1 103 ? -7.116 8.865 0.731 1.00 89.31 103 ILE A N 1
ATOM 878 C CA . ILE A 1 103 ? -7.429 7.568 1.328 1.00 89.31 103 ILE A CA 1
ATOM 879 C C . 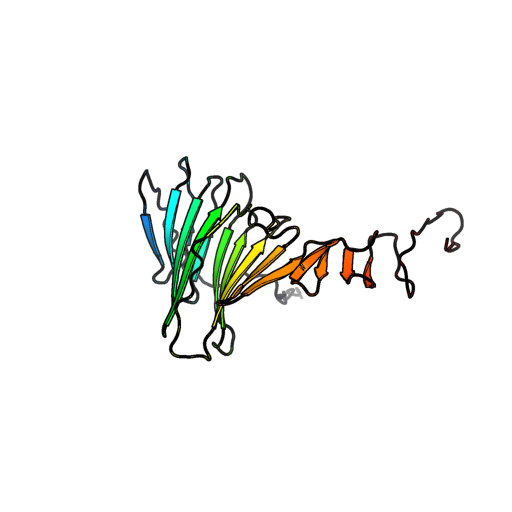ILE A 1 103 ? -8.924 7.344 1.138 1.00 89.31 103 ILE A C 1
ATOM 881 O O . ILE A 1 103 ? -9.720 8.159 1.593 1.00 89.31 103 ILE A O 1
ATOM 885 N N . LYS A 1 104 ? -9.315 6.267 0.461 1.00 86.31 104 LYS A N 1
ATOM 886 C CA . LYS A 1 104 ? -10.715 5.957 0.144 1.00 86.31 104 LYS A CA 1
ATOM 887 C C . LYS A 1 104 ? -10.999 4.485 0.372 1.00 86.31 104 LYS A C 1
ATOM 889 O O . LYS A 1 104 ? -10.186 3.635 0.021 1.00 86.31 104 LYS A O 1
ATOM 894 N N . GLU A 1 105 ? -12.173 4.171 0.899 1.00 82.38 105 GLU A N 1
ATOM 895 C CA . GLU A 1 105 ? -12.664 2.796 0.925 1.00 82.38 105 GLU A CA 1
ATOM 896 C C . GLU A 1 105 ? -13.510 2.486 -0.316 1.00 82.38 105 GLU A C 1
ATOM 898 O O . GLU A 1 105 ? -14.394 3.258 -0.687 1.00 82.38 105 GLU A O 1
ATOM 903 N N . VAL A 1 106 ? -13.246 1.340 -0.948 1.00 81.56 106 VAL A N 1
ATOM 904 C CA . VAL A 1 106 ? -14.010 0.830 -2.093 1.00 81.56 106 VAL A CA 1
ATOM 905 C C . VAL A 1 106 ? -14.420 -0.620 -1.842 1.00 81.56 106 VAL A C 1
ATOM 907 O O . VAL A 1 106 ? -13.634 -1.434 -1.345 1.00 81.56 106 VAL A O 1
ATOM 910 N N . GLU A 1 107 ? -15.656 -0.954 -2.201 1.00 75.81 107 GLU A N 1
ATOM 911 C CA . GLU A 1 107 ? -16.178 -2.321 -2.194 1.00 75.81 107 GLU A CA 1
ATOM 912 C C . GLU A 1 107 ? -16.266 -2.869 -3.618 1.00 75.81 107 GLU A C 1
ATOM 914 O O . GLU A 1 107 ? -16.639 -2.150 -4.543 1.00 75.81 107 GLU A O 1
ATOM 919 N N . ASN A 1 108 ? -15.935 -4.149 -3.795 1.00 72.44 108 ASN A N 1
ATOM 920 C CA . ASN A 1 108 ? -16.230 -4.841 -5.045 1.00 72.44 108 ASN A CA 1
ATOM 921 C C . ASN A 1 108 ? -17.750 -5.042 -5.207 1.00 72.44 108 ASN A C 1
ATOM 923 O O . ASN A 1 108 ? -18.480 -5.123 -4.219 1.00 72.44 108 ASN A O 1
ATOM 927 N N . ASN A 1 109 ? -18.215 -5.195 -6.448 1.00 67.00 109 ASN A N 1
ATOM 928 C CA . ASN A 1 109 ? -19.626 -5.386 -6.799 1.00 67.00 109 ASN A CA 1
ATOM 929 C C . ASN A 1 109 ? -20.266 -6.597 -6.100 1.00 67.00 109 ASN A C 1
ATOM 931 O O . ASN A 1 109 ? -21.430 -6.548 -5.710 1.00 67.00 109 ASN A O 1
ATOM 935 N N . ASP A 1 110 ? -19.504 -7.675 -5.912 1.00 71.06 110 ASP A N 1
ATOM 936 C CA . ASP A 1 110 ? -19.934 -8.882 -5.194 1.00 71.06 110 ASP A CA 1
ATOM 937 C C . ASP A 1 110 ? -19.833 -8.750 -3.658 1.00 71.06 110 ASP A C 1
ATOM 939 O O . ASP A 1 110 ? -20.181 -9.677 -2.926 1.00 71.06 110 ASP A O 1
ATOM 943 N N . LYS A 1 111 ? -19.335 -7.604 -3.165 1.00 71.38 111 LYS A N 1
ATOM 944 C CA . LYS A 1 111 ? -19.069 -7.269 -1.756 1.00 71.38 111 LYS A CA 1
ATOM 945 C C . LYS A 1 111 ? -18.151 -8.262 -1.029 1.00 71.38 111 LYS A C 1
ATOM 947 O O . LYS A 1 111 ? -18.075 -8.235 0.203 1.00 71.38 111 LYS A O 1
ATOM 952 N N . SER A 1 112 ? -17.439 -9.118 -1.768 1.00 73.69 112 SER A N 1
ATOM 953 C CA . SER A 1 112 ? -16.549 -10.142 -1.207 1.00 73.69 112 SER A CA 1
ATOM 954 C C . SER A 1 112 ? -15.200 -9.557 -0.790 1.00 73.69 112 SER A C 1
ATOM 956 O O . SER A 1 112 ? -14.604 -9.998 0.194 1.00 73.69 112 SER A O 1
ATOM 958 N N . ILE A 1 113 ? -14.744 -8.516 -1.497 1.00 76.88 113 ILE A N 1
ATOM 959 C CA . ILE A 1 113 ? -13.487 -7.819 -1.230 1.00 76.88 113 ILE A CA 1
ATOM 960 C C . ILE A 1 113 ? -13.752 -6.349 -0.959 1.00 76.88 113 ILE A C 1
ATOM 962 O O . ILE A 1 113 ? -14.498 -5.673 -1.669 1.00 76.88 113 ILE A O 1
ATOM 966 N N . SER A 1 114 ? -13.072 -5.847 0.059 1.00 80.50 114 SER A N 1
ATOM 967 C CA . SER A 1 114 ? -13.114 -4.450 0.431 1.00 80.50 114 SER A CA 1
ATOM 968 C C . SER A 1 114 ? -11.701 -3.900 0.541 1.00 80.50 114 SER A C 1
ATOM 970 O O . SER A 1 114 ? -10.852 -4.473 1.225 1.00 80.50 114 SER A O 1
ATOM 972 N N . THR A 1 115 ? -11.446 -2.797 -0.153 1.00 85.94 115 THR A N 1
ATOM 973 C CA . THR A 1 115 ? -10.100 -2.255 -0.327 1.00 85.94 115 THR A CA 1
ATOM 974 C C . THR A 1 115 ? -10.025 -0.845 0.231 1.00 85.94 115 THR A C 1
ATOM 976 O O . THR A 1 115 ? -10.814 0.013 -0.158 1.00 85.94 115 THR A O 1
ATOM 979 N N . VAL A 1 116 ? -9.047 -0.590 1.099 1.00 88.75 116 VAL A N 1
ATOM 980 C CA . VAL A 1 116 ? -8.616 0.778 1.410 1.00 88.75 116 VAL A CA 1
ATOM 981 C C . VAL A 1 116 ? -7.585 1.176 0.370 1.00 88.75 116 VAL A C 1
ATOM 983 O O . VAL A 1 116 ? -6.512 0.584 0.305 1.00 88.75 116 VAL A O 1
ATOM 986 N N . ILE A 1 117 ? -7.922 2.146 -0.467 1.00 90.00 117 ILE A N 1
ATOM 987 C CA . ILE A 1 117 ? -7.049 2.684 -1.503 1.00 90.00 117 ILE A CA 1
ATOM 988 C C . ILE A 1 117 ? -6.369 3.933 -0.957 1.00 90.00 117 ILE A C 1
ATOM 990 O O . ILE A 1 117 ? -7.040 4.858 -0.509 1.00 90.00 117 ILE A O 1
ATOM 994 N N . ILE A 1 118 ? -5.043 3.957 -1.014 1.00 92.31 118 ILE A N 1
ATOM 995 C CA . ILE A 1 118 ? -4.201 5.090 -0.645 1.00 92.31 118 ILE A CA 1
ATOM 996 C C . ILE A 1 118 ? -3.493 5.552 -1.910 1.00 92.31 118 ILE A C 1
ATOM 998 O O . ILE A 1 118 ? -2.543 4.917 -2.361 1.00 92.31 118 ILE A O 1
ATOM 1002 N N . SER A 1 119 ? -3.943 6.660 -2.474 1.00 92.38 119 SER A N 1
ATOM 1003 C CA . SER A 1 119 ? -3.348 7.262 -3.662 1.00 92.38 119 SER A CA 1
ATOM 1004 C C . SER A 1 119 ? -2.569 8.495 -3.246 1.00 92.38 119 SER A C 1
ATOM 1006 O O . SER A 1 119 ? -3.134 9.405 -2.646 1.00 92.38 119 SER A O 1
ATOM 1008 N N . SER A 1 120 ? -1.272 8.543 -3.531 1.00 91.00 120 SER A N 1
ATOM 1009 C CA . SER A 1 120 ? -0.428 9.654 -3.101 1.00 91.00 120 SER A CA 1
ATOM 1010 C C . SER A 1 120 ? 0.447 10.156 -4.231 1.00 91.00 120 SER A C 1
ATOM 1012 O O . SER A 1 120 ? 1.212 9.397 -4.818 1.00 91.00 120 SER A O 1
ATOM 1014 N N . SER A 1 121 ? 0.390 11.461 -4.485 1.00 90.44 121 SER A N 1
ATOM 1015 C CA . SER A 1 121 ? 1.417 12.159 -5.261 1.00 90.44 121 SER A CA 1
ATOM 1016 C C . SER A 1 121 ? 2.483 12.802 -4.365 1.00 90.44 121 SER A C 1
ATOM 1018 O O . SER A 1 121 ? 3.259 13.625 -4.839 1.00 90.44 121 SER A O 1
ATOM 1020 N N . LYS A 1 122 ? 2.486 12.476 -3.066 1.00 90.00 122 LYS A N 1
ATOM 1021 C CA . LYS A 1 122 ? 3.557 12.782 -2.108 1.00 90.00 122 LYS A CA 1
ATOM 1022 C C . LYS A 1 122 ? 4.287 11.505 -1.719 1.00 90.00 122 LYS A C 1
ATOM 1024 O O . LYS A 1 122 ? 3.653 10.449 -1.635 1.00 90.00 122 LYS A O 1
ATOM 1029 N N . GLN A 1 123 ? 5.576 11.619 -1.413 1.00 90.25 123 GLN A N 1
ATOM 1030 C CA . GLN A 1 123 ? 6.378 10.476 -0.997 1.00 90.25 123 GLN A CA 1
ATOM 1031 C C . GLN A 1 123 ? 5.840 9.873 0.308 1.00 90.25 123 GLN A C 1
ATOM 1033 O O . GLN A 1 123 ? 5.619 10.567 1.306 1.00 90.25 123 GLN A O 1
ATOM 1038 N N . LEU A 1 124 ? 5.624 8.559 0.287 1.00 91.19 124 LEU A N 1
ATOM 1039 C CA . LEU A 1 124 ? 5.259 7.767 1.457 1.00 91.19 124 LEU A CA 1
ATOM 1040 C C . LEU A 1 124 ? 6.541 7.158 2.013 1.00 91.19 124 LEU A C 1
ATOM 1042 O O . LEU A 1 124 ? 7.247 6.484 1.272 1.00 91.19 124 LEU A O 1
ATOM 1046 N N . THR A 1 125 ? 6.859 7.380 3.288 1.00 89.12 125 THR A N 1
ATOM 1047 C CA . THR A 1 125 ? 8.161 6.959 3.854 1.00 89.12 125 THR A CA 1
ATOM 1048 C C . THR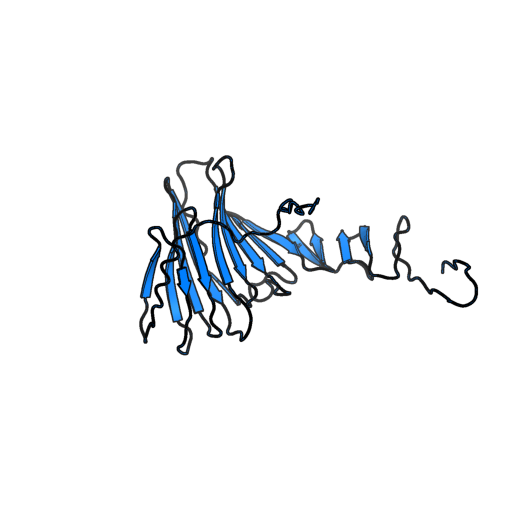 A 1 125 ? 8.079 5.903 4.925 1.00 89.12 125 THR A C 1
ATOM 1050 O O . THR A 1 125 ? 9.090 5.338 5.328 1.00 89.12 125 THR A O 1
ATOM 1053 N N . SER A 1 126 ? 6.876 5.595 5.390 1.00 88.75 126 SER A N 1
ATOM 1054 C CA . SER A 1 126 ? 6.672 4.459 6.272 1.00 88.75 126 SER A CA 1
ATOM 1055 C C . SER A 1 126 ? 5.254 3.940 6.141 1.00 88.75 126 SER A C 1
ATOM 1057 O O . SER A 1 126 ? 4.301 4.722 6.147 1.00 88.75 126 SER A O 1
ATOM 1059 N N . LEU A 1 127 ? 5.131 2.618 6.076 1.00 89.50 127 LEU A N 1
ATOM 1060 C CA . LEU A 1 127 ? 3.894 1.901 6.331 1.00 89.50 127 LEU A CA 1
ATOM 1061 C C . LEU A 1 127 ? 4.180 0.850 7.405 1.00 89.50 127 LEU A C 1
ATOM 1063 O O . LEU A 1 127 ? 4.926 -0.101 7.176 1.00 89.50 127 LEU A O 1
ATOM 1067 N N . THR A 1 128 ? 3.610 1.039 8.588 1.00 89.19 128 THR A N 1
ATOM 1068 C CA . THR A 1 128 ? 3.855 0.191 9.765 1.00 89.19 128 THR A CA 1
ATOM 1069 C C . THR A 1 128 ? 2.545 -0.193 10.433 1.00 89.19 128 THR A C 1
ATOM 1071 O O . THR A 1 128 ? 1.482 0.300 10.064 1.00 89.19 128 THR A O 1
ATOM 1074 N N . ASN A 1 129 ? 2.606 -1.101 11.410 1.00 87.62 129 ASN A N 1
ATOM 1075 C CA . ASN A 1 129 ? 1.447 -1.556 12.186 1.00 87.62 129 ASN A CA 1
ATOM 1076 C C . ASN A 1 129 ? 0.293 -2.107 11.339 1.00 87.62 129 ASN A C 1
ATOM 1078 O O . ASN A 1 129 ? -0.846 -2.062 11.785 1.00 87.62 129 ASN A O 1
ATOM 1082 N N . VAL A 1 130 ? 0.581 -2.619 10.138 1.00 89.44 130 VAL A N 1
ATOM 1083 C CA . VAL A 1 130 ? -0.438 -3.216 9.272 1.00 89.44 130 VAL A CA 1
ATOM 1084 C C . VAL A 1 130 ? -0.943 -4.495 9.928 1.00 89.44 130 VAL A C 1
ATOM 1086 O O . VAL A 1 130 ? -0.199 -5.467 10.052 1.00 89.44 130 VAL A O 1
ATOM 1089 N N . LYS A 1 131 ? -2.200 -4.482 10.360 1.00 89.31 131 LYS A N 1
ATOM 1090 C CA . LYS A 1 131 ? -2.879 -5.613 10.987 1.00 89.31 131 LYS A CA 1
ATOM 1091 C C . LYS A 1 131 ? -4.247 -5.795 10.356 1.00 89.31 131 LYS A C 1
ATOM 1093 O O . LYS A 1 131 ? -4.993 -4.834 10.180 1.00 89.31 131 LYS A O 1
ATOM 1098 N N . PHE A 1 132 ? -4.570 -7.046 10.071 1.00 86.81 132 PHE A N 1
ATOM 1099 C CA . PHE A 1 132 ? -5.897 -7.481 9.666 1.00 86.81 132 PHE A CA 1
ATOM 1100 C C . PHE A 1 132 ? -6.458 -8.321 10.810 1.00 86.81 132 PHE A C 1
ATOM 1102 O O . PHE A 1 132 ? -5.770 -9.219 11.291 1.00 86.81 132 PHE A O 1
ATOM 1109 N N 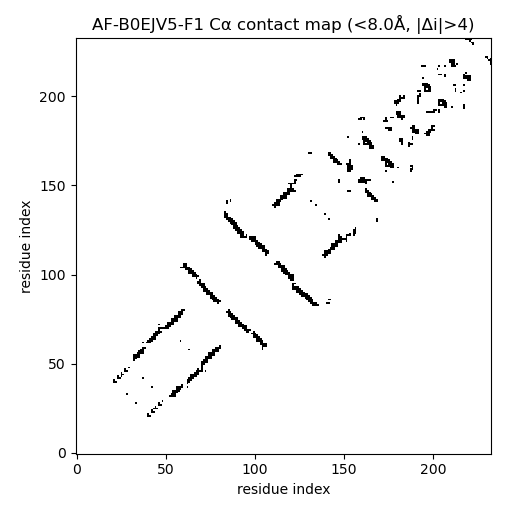. SER A 1 133 ? -7.661 -8.011 11.290 1.00 82.44 133 SER A N 1
ATOM 1110 C CA . SER A 1 133 ? -8.319 -8.884 12.263 1.00 82.44 133 SER A CA 1
ATOM 1111 C C . SER A 1 133 ? -8.842 -10.137 11.570 1.00 82.44 133 SER A C 1
ATOM 1113 O O . SER A 1 133 ? -9.475 -10.035 10.513 1.00 82.44 133 SER A O 1
ATOM 1115 N N . GLU A 1 134 ? -8.646 -11.290 12.206 1.00 69.94 134 GLU A N 1
ATOM 1116 C CA . GLU A 1 134 ? -9.277 -12.534 11.777 1.00 69.94 134 GLU A CA 1
ATOM 1117 C C . GLU A 1 134 ? -10.802 -12.380 11.767 1.00 69.94 134 GLU A C 1
ATOM 1119 O O . GLU A 1 134 ? -11.396 -11.705 12.612 1.00 69.94 134 GLU A O 1
ATOM 1124 N N . THR A 1 135 ? -11.431 -13.000 10.778 1.00 67.19 135 THR A N 1
ATOM 1125 C CA . THR A 1 135 ? -12.878 -12.962 10.565 1.00 67.19 135 THR A CA 1
ATOM 1126 C C . THR A 1 135 ? -13.429 -14.372 10.666 1.00 67.19 135 THR A C 1
ATOM 1128 O O . THR A 1 135 ? -12.809 -15.332 10.209 1.00 67.19 135 THR A O 1
ATOM 1131 N N . THR A 1 136 ? -14.635 -14.493 11.214 1.00 63.50 136 THR A N 1
ATOM 1132 C CA . THR A 1 136 ? -15.386 -15.753 11.243 1.00 63.50 136 THR A CA 1
ATOM 1133 C C . THR A 1 136 ? -15.917 -16.157 9.859 1.00 63.50 136 THR A C 1
ATOM 1135 O O . THR A 1 136 ? -16.278 -17.312 9.648 1.00 63.50 136 THR A O 1
ATOM 1138 N N . LEU A 1 137 ? -15.940 -15.231 8.893 1.00 65.88 137 LEU A N 1
ATOM 1139 C CA . LEU A 1 137 ? -16.402 -15.420 7.518 1.00 65.88 137 LEU A CA 1
ATOM 1140 C C . LEU A 1 137 ? -15.211 -15.470 6.547 1.00 65.88 137 LEU A C 1
ATOM 1142 O O . LEU A 1 137 ? -14.696 -14.443 6.100 1.00 65.88 137 LEU A O 1
ATOM 1146 N N . THR A 1 138 ? -14.813 -16.677 6.145 1.00 65.69 138 THR A N 1
ATOM 1147 C CA . THR A 1 138 ? -13.680 -16.927 5.226 1.00 65.69 138 THR A CA 1
ATOM 1148 C C . THR A 1 138 ? -13.870 -16.351 3.815 1.00 65.69 138 THR A C 1
ATOM 1150 O O . THR A 1 138 ? -12.913 -16.241 3.044 1.00 65.69 138 THR A O 1
ATOM 1153 N N . THR A 1 139 ? -15.100 -15.971 3.466 1.00 68.25 139 THR A N 1
ATOM 1154 C CA . THR A 1 139 ? -15.475 -15.425 2.156 1.00 68.25 139 THR A CA 1
ATOM 1155 C C . THR A 1 139 ? -15.237 -13.922 2.029 1.00 68.25 139 THR A C 1
ATOM 1157 O O . THR A 1 139 ? -15.119 -13.435 0.906 1.00 68.25 139 THR A O 1
ATOM 1160 N N . LYS A 1 140 ? -15.140 -13.184 3.144 1.00 70.06 140 LYS A N 1
ATOM 1161 C CA . LYS A 1 140 ? -14.918 -11.732 3.135 1.00 70.06 140 LYS A CA 1
ATOM 1162 C C . LYS A 1 140 ? -13.444 -11.410 3.327 1.00 70.06 140 LYS A C 1
ATOM 1164 O O . LYS A 1 140 ? -12.817 -11.855 4.287 1.00 70.06 140 LYS A O 1
ATOM 1169 N N . LYS A 1 141 ? -12.882 -10.628 2.407 1.00 79.31 141 LYS A N 1
ATOM 1170 C CA . LYS A 1 141 ? -11.463 -10.258 2.411 1.00 79.31 141 LYS A CA 1
ATOM 1171 C C . LYS A 1 141 ? -11.282 -8.751 2.430 1.00 79.31 141 LYS A C 1
ATOM 1173 O O . LYS A 1 141 ? -11.991 -7.996 1.765 1.00 79.31 141 LYS A O 1
ATOM 1178 N N . SER A 1 142 ? -10.272 -8.334 3.175 1.00 83.31 142 SER A N 1
ATOM 1179 C CA . SER A 1 142 ? -9.871 -6.947 3.310 1.00 83.31 142 SER A CA 1
ATOM 1180 C C . SER A 1 142 ? -8.436 -6.789 2.853 1.00 83.31 142 SER A C 1
ATOM 1182 O O . SER A 1 142 ? -7.599 -7.665 3.070 1.00 83.31 142 SER A O 1
ATOM 1184 N N . GLN A 1 143 ? -8.164 -5.674 2.191 1.00 88.75 143 GLN A N 1
ATOM 1185 C CA . GLN A 1 143 ? -6.839 -5.369 1.676 1.00 88.75 143 GLN A CA 1
ATOM 1186 C C . GLN A 1 143 ? -6.599 -3.862 1.664 1.00 88.75 143 GLN A C 1
ATOM 1188 O O . GLN A 1 143 ? -7.536 -3.061 1.699 1.00 88.75 143 GLN A O 1
ATOM 1193 N N . ILE A 1 144 ? -5.329 -3.486 1.604 1.00 91.81 144 ILE A N 1
ATOM 1194 C CA . ILE A 1 144 ? -4.894 -2.109 1.388 1.00 91.81 144 ILE A CA 1
ATOM 1195 C C . ILE A 1 144 ? -4.215 -2.074 0.024 1.00 91.81 144 ILE A C 1
ATOM 1197 O O . ILE A 1 144 ? -3.347 -2.898 -0.255 1.00 91.81 144 ILE A O 1
ATOM 1201 N N . MET A 1 145 ? -4.600 -1.134 -0.824 1.00 93.00 145 MET A N 1
ATOM 1202 C CA . MET A 1 145 ? -3.918 -0.854 -2.079 1.00 93.00 145 MET A CA 1
ATOM 1203 C C . MET A 1 145 ? -3.265 0.517 -1.976 1.00 93.00 145 MET A C 1
ATOM 1205 O O . MET A 1 145 ? -3.922 1.485 -1.610 1.00 93.00 145 MET A O 1
ATOM 1209 N N . ILE A 1 146 ? -1.979 0.602 -2.294 1.00 93.62 146 ILE A N 1
ATOM 1210 C CA . ILE A 1 146 ? -1.215 1.847 -2.273 1.00 93.62 146 ILE A CA 1
ATOM 1211 C C . ILE A 1 146 ? -0.776 2.158 -3.696 1.00 93.62 146 ILE A C 1
ATOM 1213 O O . ILE A 1 146 ? -0.218 1.292 -4.367 1.00 93.62 146 ILE A O 1
ATOM 1217 N N . ILE A 1 147 ? -1.031 3.384 -4.141 1.00 93.50 147 ILE A N 1
ATOM 1218 C CA . ILE A 1 147 ? -0.749 3.869 -5.489 1.00 93.50 147 ILE A CA 1
ATOM 1219 C C . ILE A 1 147 ? 0.117 5.128 -5.386 1.00 93.50 147 ILE A C 1
ATOM 1221 O O . ILE A 1 147 ? -0.330 6.166 -4.892 1.00 93.50 147 ILE A O 1
ATOM 1225 N N . GLY A 1 148 ? 1.349 5.041 -5.878 1.00 90.06 148 GLY A N 1
ATOM 1226 C CA . GLY A 1 148 ? 2.196 6.196 -6.153 1.00 90.06 148 GLY A CA 1
ATOM 1227 C C . GLY A 1 148 ? 1.750 6.888 -7.443 1.00 90.06 148 GLY A C 1
ATOM 1228 O O . GLY A 1 148 ? 1.588 6.256 -8.487 1.00 90.06 148 GLY A O 1
ATOM 1229 N N . MET A 1 149 ? 1.498 8.192 -7.372 1.00 86.69 149 MET A N 1
ATOM 1230 C CA . MET A 1 149 ? 1.044 9.015 -8.496 1.00 86.69 149 MET A CA 1
ATOM 1231 C C . MET A 1 149 ? 2.130 10.004 -8.921 1.00 86.69 149 MET A C 1
ATOM 1233 O O . MET A 1 149 ? 2.992 10.360 -8.127 1.00 86.69 149 MET A O 1
ATOM 1237 N N . LYS A 1 150 ? 2.047 10.518 -10.156 1.00 81.44 150 LYS A N 1
ATOM 1238 C CA . LYS A 1 150 ? 2.924 11.595 -10.665 1.00 81.44 150 LYS A CA 1
ATOM 1239 C C . LYS A 1 150 ? 4.432 11.320 -10.472 1.00 81.44 150 LYS A C 1
ATOM 1241 O O . LYS A 1 150 ? 5.179 12.215 -10.104 1.00 81.44 150 LYS A O 1
ATOM 1246 N N . GLY A 1 151 ? 4.870 10.083 -10.718 1.00 78.75 151 GLY A N 1
ATOM 1247 C CA . GLY A 1 151 ? 6.284 9.694 -10.610 1.00 78.75 151 GLY A CA 1
ATOM 1248 C C . GLY A 1 151 ? 6.748 9.329 -9.197 1.00 78.75 151 GLY A C 1
ATOM 1249 O O . GLY A 1 151 ? 7.913 8.998 -9.020 1.00 78.75 151 GLY A O 1
ATOM 1250 N N . ILE A 1 152 ? 5.856 9.345 -8.201 1.00 85.81 152 ILE A N 1
ATOM 1251 C CA . ILE A 1 152 ? 6.148 8.783 -6.881 1.00 85.81 152 ILE A CA 1
ATOM 1252 C C . ILE A 1 152 ? 6.216 7.261 -6.980 1.00 85.81 152 ILE A C 1
ATOM 1254 O O . ILE A 1 152 ? 5.246 6.616 -7.383 1.00 85.81 152 ILE A O 1
ATOM 1258 N N . THR A 1 153 ? 7.343 6.704 -6.548 1.00 87.94 153 THR A N 1
ATOM 1259 C CA . THR A 1 153 ? 7.539 5.267 -6.355 1.00 87.94 153 THR A CA 1
ATOM 1260 C C . THR A 1 153 ? 7.448 4.910 -4.873 1.00 87.94 153 THR A C 1
ATOM 1262 O O . THR A 1 153 ? 7.551 5.757 -3.980 1.00 87.94 153 THR A O 1
ATOM 1265 N N . LEU A 1 154 ? 7.255 3.626 -4.585 1.00 90.94 154 LEU A N 1
ATOM 1266 C CA . LEU A 1 154 ? 7.149 3.081 -3.230 1.00 90.94 154 LEU A CA 1
ATOM 1267 C C . LEU A 1 154 ? 8.508 2.604 -2.681 1.00 90.94 154 LEU A C 1
ATOM 1269 O O . LEU A 1 154 ? 8.575 1.818 -1.731 1.00 90.94 154 LEU A O 1
ATOM 1273 N N . ASP A 1 155 ? 9.600 3.121 -3.244 1.00 90.50 155 ASP A N 1
ATOM 1274 C CA . ASP A 1 155 ? 10.981 2.794 -2.883 1.00 90.50 155 ASP A CA 1
ATOM 1275 C C . ASP A 1 155 ? 11.267 3.091 -1.413 1.00 90.50 155 ASP A C 1
ATOM 1277 O O . ASP A 1 155 ? 11.855 2.270 -0.711 1.00 90.50 155 ASP A O 1
ATOM 1281 N N . SER A 1 156 ? 10.788 4.236 -0.919 1.00 87.12 156 SER A N 1
ATOM 1282 C CA . SER A 1 156 ? 11.006 4.681 0.463 1.00 87.12 156 SER A CA 1
ATOM 1283 C C . SER A 1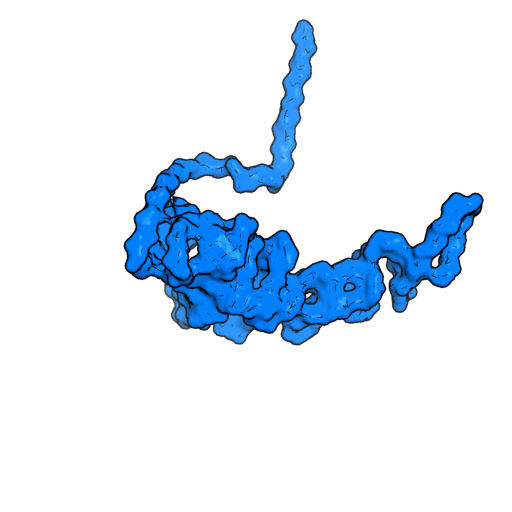 156 ? 10.349 3.784 1.514 1.00 87.12 156 SER A C 1
ATOM 1285 O O . SER A 1 156 ? 10.714 3.863 2.682 1.00 87.12 156 SER A O 1
ATOM 1287 N N . ILE A 1 157 ? 9.406 2.922 1.123 1.00 88.75 157 ILE A N 1
ATOM 1288 C CA . ILE A 1 157 ? 8.822 1.893 1.998 1.00 88.75 157 ILE A CA 1
ATOM 1289 C C . ILE A 1 157 ? 9.321 0.480 1.663 1.00 88.75 157 ILE A C 1
ATOM 1291 O O . ILE A 1 157 ? 8.751 -0.505 2.134 1.00 88.75 157 ILE A O 1
ATOM 1295 N N . GLY A 1 158 ? 10.399 0.375 0.881 1.00 88.81 158 GLY A N 1
ATOM 1296 C CA . GLY A 1 158 ? 11.116 -0.868 0.600 1.00 88.81 158 GLY A CA 1
ATOM 1297 C C . GLY A 1 158 ? 10.714 -1.585 -0.689 1.00 88.81 158 GLY A C 1
ATOM 1298 O O . GLY A 1 158 ? 11.170 -2.706 -0.902 1.00 88.81 158 GLY A O 1
ATOM 1299 N N . TYR A 1 159 ? 9.895 -0.978 -1.556 1.00 90.81 159 TYR A N 1
ATOM 1300 C CA . TYR A 1 159 ? 9.450 -1.595 -2.813 1.00 90.81 159 TYR A CA 1
ATOM 1301 C C . TYR A 1 159 ? 9.989 -0.832 -4.015 1.00 90.81 159 TYR A C 1
ATOM 1303 O O . TYR A 1 159 ? 9.307 0.010 -4.597 1.00 90.81 159 TYR A O 1
ATOM 1311 N N . LYS A 1 160 ? 11.235 -1.151 -4.370 1.00 92.62 160 LYS A N 1
ATOM 1312 C CA . LYS A 1 160 ? 11.982 -0.457 -5.417 1.00 92.62 160 LYS A CA 1
ATOM 1313 C C . LYS A 1 160 ? 11.281 -0.527 -6.779 1.00 92.62 160 LYS A C 1
ATOM 1315 O O . LYS A 1 160 ? 10.912 -1.614 -7.226 1.00 92.62 160 LYS A O 1
ATOM 1320 N N . ASN A 1 161 ? 11.157 0.616 -7.447 1.00 92.88 161 ASN A N 1
ATOM 1321 C CA . ASN A 1 161 ? 10.498 0.831 -8.734 1.00 92.88 161 ASN A CA 1
ATOM 1322 C C . ASN A 1 161 ? 9.040 0.338 -8.773 1.00 92.88 161 ASN A C 1
ATOM 1324 O O . ASN A 1 161 ? 8.529 -0.017 -9.838 1.00 92.88 161 ASN A O 1
ATOM 1328 N N . CYS A 1 162 ? 8.376 0.252 -7.618 1.00 94.00 162 CYS A N 1
ATOM 1329 C CA . CYS A 1 162 ? 6.984 -0.161 -7.530 1.00 94.00 162 CYS A CA 1
ATOM 1330 C C . CYS A 1 162 ? 6.070 1.064 -7.479 1.00 94.00 162 CYS A C 1
ATOM 1332 O O . CYS A 1 162 ? 6.232 1.924 -6.617 1.00 94.00 162 CYS A O 1
ATOM 1334 N N . ASN A 1 163 ? 5.070 1.107 -8.357 1.00 93.00 163 ASN A N 1
ATOM 1335 C CA . ASN A 1 163 ? 4.061 2.168 -8.381 1.00 93.00 163 ASN A CA 1
ATOM 1336 C C . ASN A 1 163 ? 2.776 1.759 -7.667 1.00 93.00 163 ASN A C 1
ATOM 1338 O O . ASN A 1 163 ? 2.083 2.611 -7.116 1.00 93.00 163 ASN A O 1
ATOM 1342 N N . MET A 1 164 ? 2.440 0.468 -7.680 1.00 94.50 164 MET A N 1
ATOM 1343 C CA . MET A 1 164 ? 1.235 -0.039 -7.037 1.00 94.50 164 MET A CA 1
ATOM 1344 C C . MET A 1 164 ? 1.541 -1.273 -6.206 1.00 94.50 164 MET A C 1
ATOM 1346 O O . MET A 1 164 ? 2.045 -2.275 -6.715 1.00 94.50 164 MET A O 1
ATOM 1350 N N . LEU A 1 165 ? 1.178 -1.201 -4.933 1.00 93.88 165 LEU A N 1
ATOM 1351 C CA . LEU A 1 165 ? 1.420 -2.228 -3.934 1.00 93.88 165 LEU A CA 1
ATOM 1352 C C . LEU A 1 165 ? 0.093 -2.674 -3.333 1.00 93.88 165 LEU A C 1
ATOM 1354 O O . LEU A 1 165 ? -0.766 -1.846 -3.030 1.00 93.88 165 LEU A O 1
ATOM 1358 N N . ILE A 1 166 ? -0.062 -3.978 -3.126 1.00 92.88 166 ILE A N 1
ATOM 1359 C CA . ILE A 1 166 ? -1.222 -4.546 -2.445 1.00 92.88 166 ILE A CA 1
ATOM 1360 C C . ILE A 1 166 ? -0.784 -5.256 -1.166 1.00 92.88 166 ILE A C 1
ATOM 1362 O O . ILE A 1 166 ? 0.118 -6.093 -1.178 1.00 92.88 166 ILE A O 1
ATOM 1366 N N . TYR A 1 167 ? -1.440 -4.923 -0.060 1.00 90.81 167 TYR A N 1
ATOM 1367 C CA . TYR A 1 167 ? -1.342 -5.613 1.220 1.00 90.81 167 TYR A CA 1
ATOM 1368 C C . TYR A 1 167 ? -2.606 -6.422 1.445 1.00 90.81 167 TYR A C 1
ATOM 1370 O O . TYR A 1 167 ? -3.703 -5.874 1.554 1.00 90.81 167 TYR A O 1
ATOM 1378 N N . LYS A 1 168 ? -2.427 -7.730 1.550 1.00 87.31 168 LYS A N 1
ATOM 1379 C CA . LYS A 1 168 ? -3.433 -8.699 1.967 1.00 87.31 168 LYS A CA 1
ATOM 1380 C C . LYS A 1 168 ? -3.036 -9.234 3.340 1.00 87.31 168 LYS A C 1
ATOM 1382 O O . LYS A 1 168 ? -1.913 -9.039 3.794 1.00 87.31 168 LYS A O 1
ATOM 1387 N N . GLU A 1 169 ? -3.939 -9.975 3.966 1.00 79.50 169 GLU A N 1
ATOM 1388 C CA . GLU A 1 169 ? -3.720 -10.570 5.290 1.00 79.50 169 GLU A CA 1
ATOM 1389 C C . GLU A 1 169 ? -2.418 -11.382 5.403 1.00 79.50 169 GLU A C 1
ATOM 1391 O O . GLU A 1 169 ? -1.724 -11.297 6.410 1.00 79.50 169 GLU A O 1
ATOM 1396 N N . LYS A 1 170 ? -2.055 -12.137 4.356 1.00 81.75 170 LYS A N 1
ATOM 1397 C CA . LYS A 1 170 ? -0.885 -13.036 4.366 1.00 81.75 170 LYS A CA 1
ATOM 1398 C C . LYS A 1 170 ? 0.220 -12.652 3.388 1.00 81.75 170 LYS A C 1
ATOM 1400 O O . LYS A 1 170 ? 1.306 -13.220 3.454 1.00 81.75 170 LYS A O 1
ATOM 1405 N N . THR A 1 171 ? -0.048 -11.741 2.457 1.00 87.44 171 THR A N 1
ATOM 1406 C CA . THR A 1 171 ? 0.907 -11.388 1.403 1.00 87.44 171 THR A CA 1
ATOM 1407 C C . THR A 1 171 ? 0.951 -9.890 1.177 1.00 87.44 171 THR A C 1
ATOM 1409 O O . THR A 1 171 ? -0.028 -9.170 1.369 1.00 87.44 171 THR A O 1
ATOM 1412 N N . LYS A 1 172 ? 2.121 -9.421 0.764 1.00 89.94 172 LYS A N 1
ATOM 1413 C CA . LYS A 1 172 ? 2.383 -8.045 0.360 1.00 89.94 172 LYS A CA 1
ATOM 1414 C C . LYS A 1 172 ? 3.122 -8.121 -0.966 1.00 89.94 172 LYS A C 1
ATOM 1416 O O . LYS A 1 172 ? 4.135 -8.809 -1.062 1.00 89.94 172 LYS A O 1
ATOM 1421 N N . GLU A 1 173 ? 2.567 -7.520 -2.006 1.00 91.75 173 GLU A N 1
ATOM 1422 C CA . GLU A 1 173 ? 3.025 -7.767 -3.374 1.00 91.75 173 GLU A CA 1
ATOM 1423 C C . GLU A 1 173 ? 3.002 -6.471 -4.170 1.00 91.75 173 GLU A C 1
ATOM 1425 O O . GLU A 1 173 ? 1.981 -5.777 -4.200 1.00 91.75 173 GLU A O 1
ATOM 1430 N N . CYS A 1 174 ? 4.106 -6.154 -4.850 1.00 93.94 174 CYS A N 1
ATOM 1431 C CA . CYS A 1 174 ? 4.034 -5.173 -5.920 1.00 93.94 174 CYS A CA 1
ATOM 1432 C C . CYS A 1 174 ? 3.175 -5.760 -7.045 1.00 93.94 174 CYS A C 1
ATOM 1434 O O . CYS A 1 174 ? 3.351 -6.917 -7.431 1.00 93.94 174 CYS A O 1
ATOM 1436 N N . ILE A 1 175 ? 2.233 -4.976 -7.558 1.00 93.38 175 ILE A N 1
ATOM 1437 C CA . ILE A 1 175 ? 1.331 -5.394 -8.640 1.00 93.38 175 ILE A CA 1
ATOM 1438 C C . ILE A 1 175 ? 1.501 -4.553 -9.900 1.00 93.38 175 ILE A C 1
ATOM 1440 O O . ILE A 1 175 ? 1.111 -4.996 -10.978 1.00 93.38 175 ILE A O 1
ATOM 1444 N N . GLN A 1 176 ? 2.142 -3.388 -9.793 1.00 92.31 176 GLN A N 1
ATOM 1445 C CA . GLN A 1 176 ? 2.510 -2.575 -10.944 1.00 92.31 176 GLN A CA 1
ATOM 1446 C C . GLN A 1 176 ? 3.845 -1.876 -10.706 1.00 92.31 176 GLN A C 1
ATOM 1448 O O . GLN A 1 176 ? 4.009 -1.143 -9.730 1.00 92.31 176 GLN A O 1
ATOM 1453 N N . CYS A 1 177 ? 4.775 -2.082 -11.632 1.00 92.31 177 CYS A N 1
ATOM 1454 C CA . CYS A 1 177 ? 6.070 -1.417 -11.637 1.00 92.31 177 CYS A CA 1
ATOM 1455 C C . CYS A 1 177 ? 6.010 -0.059 -12.337 1.00 92.31 177 CYS A C 1
ATOM 1457 O O . CYS A 1 177 ? 5.082 0.238 -13.096 1.00 92.31 177 CYS A O 1
ATOM 1459 N N . GLU A 1 178 ? 7.029 0.753 -12.095 1.00 91.31 178 GLU A N 1
ATOM 1460 C CA . GLU A 1 178 ? 7.291 1.967 -12.851 1.00 91.31 178 GLU A CA 1
ATOM 1461 C C . GLU A 1 178 ? 7.557 1.666 -14.336 1.00 91.31 178 GLU A C 1
ATOM 1463 O O . GLU A 1 178 ? 7.969 0.566 -14.717 1.00 91.31 178 GLU A O 1
ATOM 1468 N N . LYS A 1 179 ? 7.320 2.657 -15.204 1.00 88.19 179 LYS A N 1
ATOM 1469 C CA . LYS A 1 179 ? 7.688 2.580 -16.624 1.00 88.19 179 LYS A CA 1
ATOM 1470 C C . LYS A 1 179 ? 9.175 2.237 -16.764 1.00 88.19 179 LYS A C 1
ATOM 1472 O O . LYS A 1 179 ? 10.009 2.794 -16.061 1.00 88.19 179 LYS A O 1
ATOM 1477 N N . GLY A 1 180 ? 9.507 1.349 -17.702 1.00 88.56 180 GLY A N 1
ATOM 1478 C CA . GLY A 1 180 ? 10.875 0.837 -17.851 1.00 88.56 180 GLY A CA 1
ATOM 1479 C C . GLY A 1 180 ? 11.209 -0.349 -16.939 1.00 88.56 180 GLY A C 1
ATOM 1480 O O . GLY A 1 180 ? 12.296 -0.907 -17.060 1.00 88.56 180 GLY A O 1
ATOM 1481 N N . TYR A 1 181 ? 10.274 -0.792 -16.093 1.00 92.69 181 TYR A N 1
ATOM 1482 C CA . TYR A 1 181 ? 10.408 -1.991 -15.272 1.00 92.69 181 TYR A CA 1
ATOM 1483 C C . TYR A 1 181 ? 9.268 -2.976 -15.538 1.00 92.69 181 TYR A C 1
ATOM 1485 O O . TYR A 1 181 ? 8.157 -2.595 -15.909 1.00 92.69 181 TYR A O 1
ATOM 1493 N N . TYR A 1 182 ? 9.539 -4.262 -15.333 1.00 91.62 182 TYR A N 1
ATOM 1494 C CA . TYR A 1 182 ? 8.539 -5.322 -15.386 1.00 91.62 182 TYR A CA 1
ATOM 1495 C C . TYR A 1 182 ? 8.460 -6.063 -14.058 1.00 91.62 182 TYR A C 1
ATOM 1497 O O . TYR A 1 182 ? 9.448 -6.185 -13.334 1.00 91.62 182 TYR A O 1
ATOM 1505 N N . LEU A 1 183 ? 7.272 -6.584 -13.762 1.00 93.62 183 LEU A N 1
ATOM 1506 C CA . LEU A 1 183 ? 7.035 -7.398 -12.580 1.00 93.62 183 LEU A CA 1
ATOM 1507 C C . LEU A 1 183 ? 7.452 -8.843 -12.872 1.00 93.62 183 LEU A C 1
ATOM 1509 O O . LEU A 1 183 ? 6.907 -9.480 -13.778 1.00 93.62 183 LEU A O 1
ATOM 1513 N N . ASN A 1 184 ? 8.428 -9.361 -12.130 1.00 91.06 184 ASN A N 1
ATOM 1514 C CA . ASN A 1 184 ? 8.877 -10.744 -12.271 1.00 91.06 184 ASN A CA 1
ATOM 1515 C C . ASN A 1 184 ? 7.955 -11.725 -11.502 1.00 91.06 184 ASN A C 1
ATOM 1517 O O . ASN A 1 184 ? 6.962 -11.341 -10.877 1.00 91.06 184 ASN A O 1
ATOM 1521 N N . SER A 1 185 ? 8.289 -13.018 -11.523 1.00 88.88 185 SER A N 1
ATOM 1522 C CA . SER A 1 185 ? 7.527 -14.051 -10.807 1.00 88.88 185 SER A CA 1
ATOM 1523 C C . SER A 1 185 ? 7.576 -13.910 -9.281 1.00 88.88 185 SER A C 1
ATOM 1525 O O . SER A 1 185 ? 6.626 -14.320 -8.618 1.00 88.88 185 SER A O 1
ATOM 1527 N N . T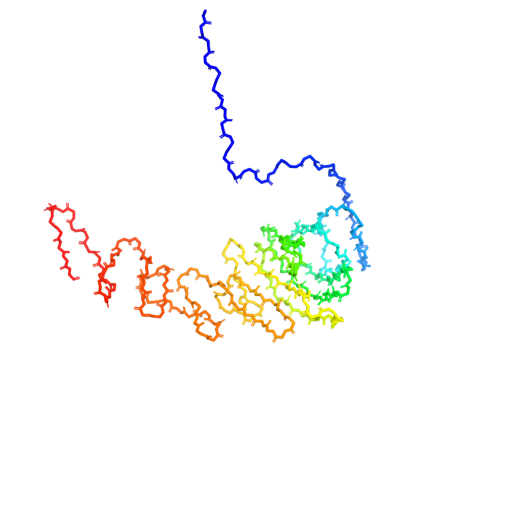HR A 1 186 ? 8.633 -13.303 -8.728 1.00 89.75 186 THR A N 1
ATOM 1528 C CA . THR A 1 186 ? 8.788 -13.032 -7.288 1.00 89.75 186 THR A CA 1
ATOM 1529 C C . THR A 1 186 ? 8.092 -11.747 -6.834 1.00 89.75 186 THR A C 1
ATOM 1531 O O . THR A 1 186 ? 8.185 -11.397 -5.662 1.00 89.75 186 THR A O 1
ATOM 1534 N N . LYS A 1 187 ? 7.336 -11.079 -7.721 1.00 90.62 187 LYS A N 1
ATOM 1535 C CA . LYS A 1 187 ? 6.629 -9.810 -7.458 1.00 90.62 187 LYS A CA 1
ATOM 1536 C C . LYS A 1 187 ? 7.563 -8.630 -7.180 1.00 90.62 187 LYS A C 1
ATOM 1538 O O . LYS A 1 187 ? 7.188 -7.681 -6.494 1.00 90.62 187 LYS A O 1
ATOM 1543 N N . GLU A 1 188 ? 8.755 -8.670 -7.759 1.00 91.12 188 GLU A N 1
ATOM 1544 C CA . GLU A 1 188 ? 9.748 -7.603 -7.713 1.00 91.12 188 GLU A CA 1
ATOM 1545 C C . GLU A 1 188 ? 9.878 -6.934 -9.084 1.00 91.12 188 GLU A C 1
ATOM 1547 O O . GLU A 1 188 ? 9.737 -7.572 -10.134 1.00 91.12 188 GLU A O 1
ATOM 1552 N N . CYS A 1 189 ? 10.165 -5.635 -9.074 1.00 94.00 189 CYS A N 1
ATOM 1553 C CA . CYS A 1 189 ? 10.330 -4.852 -10.289 1.00 94.00 189 CYS A CA 1
ATOM 1554 C C . CYS A 1 189 ? 11.768 -4.931 -10.800 1.00 94.00 189 CYS A C 1
ATOM 1556 O O . CYS A 1 189 ? 12.708 -4.492 -10.137 1.00 94.00 189 CYS A O 1
ATOM 1558 N N . GLN A 1 190 ? 11.934 -5.474 -12.004 1.00 93.25 190 GLN A N 1
ATOM 1559 C CA . GLN A 1 190 ? 13.223 -5.608 -12.677 1.00 93.25 190 GLN A CA 1
ATOM 1560 C C . GLN A 1 190 ? 13.284 -4.738 -13.924 1.00 93.25 190 GLN A C 1
ATOM 1562 O O . GLN A 1 190 ? 12.266 -4.492 -14.569 1.00 93.25 190 GLN A O 1
ATOM 1567 N N . LEU A 1 191 ? 14.484 -4.255 -14.244 1.00 92.19 191 LEU A N 1
ATOM 1568 C CA . LEU A 1 191 ? 14.700 -3.380 -15.390 1.00 92.19 191 LEU A CA 1
ATOM 1569 C C . LEU A 1 191 ? 14.317 -4.112 -16.682 1.00 92.19 191 LEU A C 1
ATOM 1571 O O . LEU A 1 191 ? 14.680 -5.275 -16.881 1.00 92.19 191 LEU A O 1
ATOM 1575 N N . LEU A 1 192 ? 13.567 -3.435 -17.546 1.00 89.06 192 LEU A N 1
ATOM 1576 C CA . LEU A 1 192 ? 13.287 -3.930 -18.885 1.00 89.06 192 LEU A CA 1
ATOM 1577 C C . LEU A 1 192 ? 14.539 -3.856 -19.772 1.00 89.06 192 LEU A C 1
ATOM 1579 O O . LEU A 1 192 ? 15.421 -3.035 -19.525 1.00 89.06 192 LEU A O 1
ATOM 1583 N N . PRO A 1 193 ? 14.605 -4.669 -20.841 1.00 85.25 193 PRO A N 1
ATOM 1584 C CA . PRO A 1 193 ? 15.641 -4.525 -21.854 1.00 85.25 193 PRO A CA 1
ATOM 1585 C C . PRO A 1 193 ? 15.711 -3.101 -22.413 1.00 85.25 193 PRO A C 1
ATOM 1587 O O . PRO A 1 193 ? 14.702 -2.386 -22.469 1.00 85.25 193 PRO A O 1
ATOM 1590 N N . ASP A 1 194 ? 16.897 -2.715 -22.881 1.00 83.06 194 ASP A N 1
ATOM 1591 C CA . ASP A 1 194 ? 17.126 -1.395 -23.456 1.00 83.06 194 ASP A CA 1
ATOM 1592 C C . ASP A 1 194 ? 16.085 -1.049 -24.525 1.00 83.06 194 ASP A C 1
ATOM 1594 O O . ASP A 1 194 ? 15.675 -1.871 -25.347 1.00 83.06 194 ASP A O 1
ATOM 1598 N N . ASN A 1 195 ? 15.676 0.220 -24.523 1.00 83.69 195 ASN A N 1
ATOM 1599 C CA . ASN A 1 195 ? 14.696 0.785 -25.454 1.00 83.69 195 ASN A CA 1
ATOM 1600 C C . ASN A 1 195 ? 13.272 0.224 -25.324 1.00 83.69 195 ASN A C 1
ATOM 1602 O O . ASN A 1 195 ? 12.417 0.520 -26.160 1.00 83.69 195 ASN A O 1
ATOM 1606 N N . CYS A 1 196 ? 12.987 -0.509 -24.248 1.00 83.75 196 CYS A N 1
ATOM 1607 C CA . CYS A 1 196 ? 11.646 -0.954 -23.909 1.00 83.75 196 CYS A CA 1
ATOM 1608 C C . CYS A 1 196 ? 10.965 -0.025 -22.889 1.00 83.75 196 CYS A C 1
ATOM 1610 O O . CYS A 1 196 ? 11.584 0.422 -21.924 1.00 83.75 196 CYS A O 1
ATOM 1612 N N . ILE A 1 197 ? 9.680 0.264 -23.106 1.00 85.44 197 ILE A N 1
ATOM 1613 C CA . ILE A 1 197 ? 8.809 0.996 -22.171 1.00 85.44 197 ILE A CA 1
ATOM 1614 C C . ILE A 1 197 ? 7.982 0.013 -21.334 1.00 85.44 197 ILE A C 1
ATOM 1616 O O . ILE A 1 197 ? 7.844 0.215 -20.127 1.00 85.44 197 ILE A O 1
ATOM 1620 N N . ALA A 1 198 ? 7.439 -1.033 -21.971 1.00 81.94 198 ALA A N 1
ATOM 1621 C CA . ALA A 1 198 ? 6.606 -2.045 -21.325 1.00 81.94 198 ALA A CA 1
ATOM 1622 C C . ALA A 1 198 ? 6.817 -3.439 -21.942 1.00 81.94 198 ALA A C 1
ATOM 1624 O O . ALA A 1 198 ? 6.900 -3.603 -23.167 1.00 81.94 198 ALA A O 1
ATOM 1625 N N . GLY A 1 199 ? 6.901 -4.455 -21.082 1.00 82.25 199 GLY A N 1
ATOM 1626 C CA . GLY A 1 199 ? 7.267 -5.810 -21.479 1.00 82.25 199 GLY A CA 1
ATOM 1627 C C . GLY A 1 199 ? 7.409 -6.779 -20.308 1.00 82.25 199 GLY A C 1
ATOM 1628 O O . GLY A 1 199 ? 7.003 -6.492 -19.185 1.00 82.25 199 GLY A O 1
ATOM 1629 N N . TYR A 1 200 ? 8.039 -7.912 -20.596 1.00 80.69 200 TYR A N 1
ATOM 1630 C CA . TYR A 1 200 ? 8.573 -8.885 -19.645 1.00 80.69 200 TYR A CA 1
ATOM 1631 C C . TYR A 1 200 ? 10.058 -9.112 -19.949 1.00 80.69 200 TYR A C 1
ATOM 1633 O O . TYR A 1 200 ? 10.569 -8.615 -20.953 1.00 80.69 200 TYR A O 1
ATOM 1641 N N . LYS A 1 201 ? 10.737 -9.924 -19.128 1.00 79.56 201 LYS A N 1
ATOM 1642 C CA . LYS A 1 201 ? 12.184 -10.195 -19.215 1.00 79.56 201 LYS A CA 1
ATOM 1643 C C . LYS A 1 201 ? 12.737 -10.341 -20.639 1.00 79.56 201 LYS A C 1
ATOM 1645 O O . LYS A 1 201 ? 13.775 -9.773 -20.949 1.00 79.56 201 LYS A O 1
ATOM 1650 N N . THR A 1 202 ? 12.067 -11.118 -21.485 1.00 78.06 202 THR A N 1
ATOM 1651 C CA . THR A 1 202 ? 12.538 -11.475 -22.835 1.00 78.06 202 THR A CA 1
ATOM 1652 C C . THR A 1 202 ? 11.695 -10.870 -23.953 1.00 78.06 202 THR A C 1
ATOM 1654 O O . THR A 1 202 ? 11.929 -11.157 -25.123 1.00 78.06 202 THR A O 1
ATOM 1657 N N . TYR A 1 203 ? 10.686 -10.061 -23.624 1.00 76.25 203 TYR A N 1
ATOM 1658 C CA . TYR A 1 203 ? 9.709 -9.615 -24.606 1.00 76.25 203 TYR A CA 1
ATOM 1659 C C . TYR A 1 203 ? 9.244 -8.193 -24.335 1.00 76.25 203 TYR A C 1
ATOM 1661 O O . TYR A 1 203 ? 8.586 -7.920 -23.334 1.00 76.25 203 TYR A O 1
ATOM 1669 N N . CYS A 1 204 ? 9.535 -7.300 -25.275 1.00 80.94 204 CYS A N 1
ATOM 1670 C CA . CYS A 1 204 ? 9.026 -5.940 -25.275 1.00 80.94 204 CYS A CA 1
ATOM 1671 C C . CYS A 1 204 ? 7.813 -5.834 -26.201 1.00 80.94 204 CYS A C 1
ATOM 1673 O O . CYS A 1 204 ? 7.909 -6.167 -27.386 1.00 80.94 204 CYS A O 1
ATOM 1675 N N . TYR A 1 205 ? 6.678 -5.359 -25.688 1.00 81.31 205 TYR A N 1
ATOM 1676 C CA . TYR A 1 205 ? 5.512 -5.067 -26.530 1.00 81.31 205 TYR A CA 1
ATOM 1677 C C . TYR A 1 205 ? 5.306 -3.569 -26.771 1.00 81.31 205 TYR A C 1
ATOM 1679 O O . TYR A 1 205 ? 4.596 -3.225 -27.712 1.00 81.31 205 TYR A O 1
ATOM 1687 N N . GLN A 1 206 ? 5.956 -2.693 -25.995 1.00 81.00 206 GLN A N 1
ATOM 1688 C CA . GLN A 1 206 ? 5.976 -1.250 -26.236 1.00 81.00 206 GLN A CA 1
ATOM 1689 C C . GLN A 1 206 ? 7.410 -0.715 -26.201 1.00 81.00 206 GLN A C 1
ATOM 1691 O O . GLN A 1 206 ? 8.049 -0.715 -25.149 1.00 81.00 206 GLN A O 1
ATOM 1696 N N . CYS A 1 207 ? 7.902 -0.234 -27.340 1.00 82.00 207 CYS A N 1
ATOM 1697 C CA . CYS A 1 207 ? 9.250 0.316 -27.482 1.00 82.00 2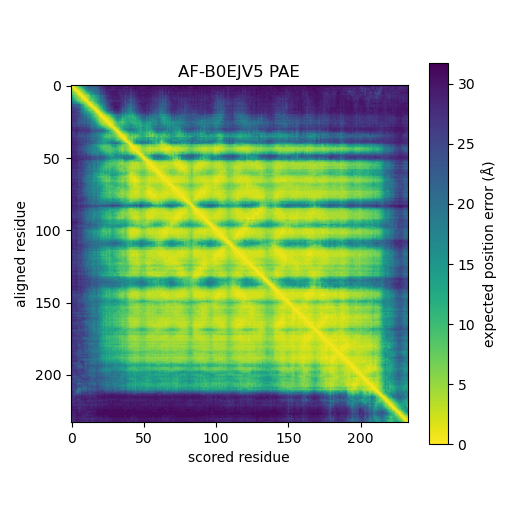07 CYS A CA 1
ATOM 1698 C C . CYS A 1 207 ? 9.270 1.841 -27.290 1.00 82.00 207 CYS A C 1
ATOM 1700 O O . CYS A 1 207 ? 8.245 2.508 -27.445 1.00 82.00 207 CYS A O 1
ATOM 1702 N N . LYS A 1 208 ? 10.450 2.390 -26.976 1.00 82.56 208 LYS A N 1
ATOM 1703 C CA . LYS A 1 208 ? 10.711 3.836 -27.017 1.00 82.56 208 LYS A CA 1
ATOM 1704 C C . LYS A 1 208 ? 10.553 4.370 -28.443 1.00 82.56 208 LYS A C 1
ATOM 1706 O O . LYS A 1 208 ? 10.717 3.631 -29.413 1.00 82.56 208 LYS A O 1
ATOM 1711 N N . GLU A 1 209 ? 10.247 5.657 -28.561 1.00 81.75 209 GLU A N 1
ATOM 1712 C CA . GLU A 1 209 ? 10.174 6.340 -29.853 1.00 81.75 209 GLU A CA 1
ATOM 1713 C C . GLU A 1 209 ? 11.482 6.146 -30.643 1.00 81.75 209 GLU A C 1
ATOM 1715 O O . GLU A 1 209 ? 12.573 6.199 -30.074 1.00 81.75 209 GLU A O 1
ATOM 1720 N N . GLY A 1 210 ? 11.373 5.844 -31.941 1.00 77.06 210 GLY A N 1
ATOM 1721 C CA . GLY A 1 210 ? 12.521 5.494 -32.788 1.00 77.06 210 GLY A CA 1
ATOM 1722 C C . GLY A 1 210 ? 12.973 4.026 -32.716 1.00 77.06 210 GLY A C 1
ATOM 1723 O O . GLY A 1 210 ? 13.993 3.675 -33.306 1.00 77.06 210 GLY A O 1
ATOM 1724 N N . PHE A 1 211 ? 12.234 3.144 -32.033 1.00 74.06 211 PHE A N 1
ATOM 1725 C CA . PHE A 1 211 ? 12.514 1.705 -31.985 1.00 74.06 211 PHE A CA 1
ATOM 1726 C C . PHE A 1 211 ? 11.280 0.895 -32.391 1.00 74.06 211 PHE A C 1
ATOM 1728 O O . PHE A 1 211 ? 10.168 1.173 -31.949 1.00 74.06 211 PHE A O 1
ATOM 1735 N N . ILE A 1 212 ? 11.475 -0.144 -33.207 1.00 70.44 212 ILE A N 1
ATOM 1736 C CA . ILE A 1 212 ? 10.394 -1.028 -33.666 1.00 70.44 212 ILE A CA 1
ATOM 1737 C C . ILE A 1 212 ? 10.614 -2.468 -33.211 1.00 70.44 212 ILE A C 1
ATOM 1739 O O . ILE A 1 212 ? 11.738 -2.944 -33.049 1.00 70.44 212 ILE A O 1
ATOM 1743 N N . LYS A 1 213 ? 9.503 -3.175 -33.019 1.00 59.50 213 LYS A N 1
ATOM 1744 C CA . LYS A 1 213 ? 9.473 -4.594 -32.676 1.00 59.50 213 LYS A CA 1
ATOM 1745 C C . LYS A 1 213 ? 9.858 -5.432 -33.900 1.00 59.50 213 LYS A C 1
ATOM 1747 O O . LYS A 1 213 ? 9.084 -5.517 -34.850 1.00 59.50 213 LYS A O 1
ATOM 1752 N N . LYS A 1 214 ? 10.999 -6.121 -33.862 1.00 54.78 214 LYS A N 1
ATOM 1753 C CA . LYS A 1 214 ? 11.242 -7.304 -34.705 1.00 54.78 214 LYS A CA 1
ATOM 1754 C C . LYS A 1 214 ? 11.067 -8.553 -33.854 1.00 54.78 214 LYS A C 1
ATOM 1756 O O . LYS A 1 214 ? 11.369 -8.516 -32.663 1.00 54.78 214 LYS A O 1
ATOM 1761 N N . LYS A 1 215 ? 10.551 -9.641 -34.444 1.00 46.31 215 LYS A N 1
ATOM 1762 C CA . LYS A 1 215 ? 10.564 -10.964 -33.802 1.00 46.31 215 LYS A CA 1
ATOM 1763 C C . LYS A 1 215 ? 11.997 -11.199 -33.299 1.00 46.31 215 LYS A C 1
ATOM 1765 O O . LYS A 1 215 ? 12.910 -11.293 -34.106 1.00 46.31 215 LYS A O 1
ATOM 1770 N N . GLU A 1 216 ? 12.137 -11.191 -31.975 1.00 48.88 216 GLU A N 1
ATOM 1771 C CA . GLU A 1 216 ? 13.306 -11.584 -31.180 1.00 48.88 216 GLU A CA 1
ATOM 1772 C C . GLU A 1 216 ? 14.393 -10.572 -30.765 1.00 48.88 216 GLU A C 1
ATOM 1774 O O . GLU A 1 216 ? 15.233 -11.020 -30.008 1.00 48.88 216 GLU A O 1
ATOM 1779 N N . ASN A 1 217 ? 14.395 -9.261 -31.082 1.00 46.75 217 ASN A N 1
ATOM 1780 C CA . ASN A 1 217 ? 15.200 -8.245 -30.336 1.00 46.75 217 ASN A CA 1
ATOM 1781 C C . ASN A 1 217 ? 14.954 -6.789 -30.804 1.00 46.75 217 ASN A C 1
ATOM 1783 O O . ASN A 1 217 ? 14.608 -6.549 -31.962 1.00 46.75 217 ASN A O 1
ATOM 1787 N N . VAL A 1 218 ? 15.155 -5.807 -29.908 1.00 47.94 218 VAL A N 1
ATOM 1788 C CA . VAL A 1 218 ? 14.991 -4.359 -30.172 1.00 47.94 218 VAL A CA 1
ATOM 1789 C C . VAL A 1 218 ? 16.266 -3.781 -30.812 1.00 47.94 218 VAL A C 1
ATOM 1791 O O . VAL A 1 218 ? 17.333 -3.838 -30.209 1.00 47.94 218 VAL A O 1
ATOM 1794 N N . LYS A 1 219 ? 16.172 -3.207 -32.022 1.00 50.81 219 LYS A N 1
ATOM 1795 C CA . LYS A 1 219 ? 17.273 -2.496 -32.714 1.00 50.81 219 LYS A CA 1
ATOM 1796 C C . LYS A 1 219 ? 16.936 -1.011 -32.921 1.00 50.81 219 LYS A C 1
ATOM 1798 O O . LYS A 1 219 ? 15.768 -0.662 -33.083 1.00 50.81 219 LYS A O 1
ATOM 1803 N N . LYS A 1 220 ? 17.963 -0.152 -32.911 1.00 40.47 220 LYS A N 1
ATOM 1804 C CA . LYS A 1 220 ? 17.888 1.314 -33.086 1.00 40.47 220 LYS A CA 1
ATOM 1805 C C . LYS A 1 220 ? 17.608 1.682 -34.548 1.00 40.47 220 LYS A C 1
ATOM 1807 O O . LYS A 1 220 ? 18.356 1.239 -35.414 1.00 40.47 220 LYS A O 1
ATOM 1812 N N . LEU A 1 221 ? 16.600 2.518 -34.835 1.00 44.53 221 LEU A N 1
ATOM 1813 C CA . LEU A 1 221 ? 16.508 3.172 -36.149 1.00 44.53 221 LEU A CA 1
ATOM 1814 C C . LEU A 1 221 ? 17.496 4.341 -36.232 1.00 44.53 221 LEU A C 1
ATOM 1816 O O . LEU A 1 221 ? 17.566 5.177 -35.331 1.00 44.53 221 LEU A O 1
ATOM 1820 N N . ILE A 1 222 ? 18.195 4.446 -37.362 1.00 41.00 222 ILE A N 1
ATOM 1821 C CA . ILE A 1 222 ? 18.794 5.698 -37.828 1.00 41.00 222 ILE A CA 1
ATOM 1822 C C . ILE A 1 222 ? 17.962 6.136 -39.034 1.00 41.00 222 ILE A C 1
ATOM 1824 O O . ILE A 1 222 ? 18.092 5.571 -40.117 1.00 41.00 222 ILE A O 1
ATOM 1828 N N . ILE A 1 223 ? 17.077 7.117 -38.850 1.00 38.75 223 ILE A N 1
ATOM 1829 C CA . ILE A 1 223 ? 16.364 7.733 -39.975 1.00 38.75 223 ILE A CA 1
ATOM 1830 C C . ILE A 1 223 ? 17.342 8.705 -40.636 1.00 38.75 223 ILE A C 1
ATOM 1832 O O . ILE A 1 223 ? 17.579 9.799 -40.129 1.00 38.75 223 ILE A O 1
ATOM 1836 N N . ASN A 1 224 ? 17.945 8.298 -41.753 1.00 34.25 224 ASN A N 1
ATOM 1837 C CA . ASN A 1 224 ? 18.739 9.203 -42.575 1.00 34.25 224 ASN A CA 1
ATOM 1838 C C . ASN A 1 224 ? 17.771 9.949 -43.511 1.00 34.25 224 ASN A C 1
ATOM 1840 O O . ASN A 1 224 ? 17.272 9.380 -44.481 1.00 34.25 224 ASN A O 1
ATOM 1844 N N . VAL A 1 225 ? 17.451 11.205 -43.185 1.00 38.09 225 VAL A N 1
ATOM 1845 C CA . VAL A 1 225 ? 16.369 12.004 -43.811 1.00 38.09 225 VAL A CA 1
ATOM 1846 C C . VAL A 1 225 ? 16.639 12.365 -45.287 1.00 38.09 225 VAL A C 1
ATOM 1848 O O . VAL A 1 225 ? 15.822 13.018 -45.921 1.00 38.09 225 VAL A O 1
ATOM 1851 N N . ILE A 1 226 ? 17.735 11.912 -45.902 1.00 36.16 226 ILE A N 1
ATOM 1852 C CA . ILE A 1 226 ? 18.130 12.417 -47.225 1.00 36.16 226 ILE A CA 1
ATOM 1853 C C . ILE A 1 226 ? 17.563 11.624 -48.417 1.00 36.16 226 ILE A C 1
ATOM 1855 O O . ILE A 1 226 ? 17.578 12.171 -49.506 1.00 36.16 226 ILE A O 1
ATOM 1859 N N . ASN A 1 227 ? 17.003 10.408 -48.291 1.00 32.75 227 ASN A N 1
ATOM 1860 C CA . ASN A 1 227 ? 16.614 9.659 -49.512 1.00 32.75 227 ASN A CA 1
ATOM 1861 C C . ASN A 1 227 ? 15.467 8.631 -49.399 1.00 32.75 227 ASN A C 1
ATOM 1863 O O . ASN A 1 227 ? 15.505 7.639 -50.120 1.00 32.75 227 ASN A O 1
ATOM 1867 N N . GLN A 1 228 ? 14.463 8.828 -48.526 1.00 38.09 228 GLN A N 1
ATOM 1868 C CA . GLN A 1 228 ? 13.242 7.980 -48.442 1.00 38.09 228 GLN A CA 1
ATOM 1869 C C . GLN A 1 228 ? 13.483 6.467 -48.684 1.00 38.09 228 GLN A C 1
ATOM 1871 O O . GLN A 1 228 ? 12.727 5.790 -49.378 1.00 38.09 228 GLN A O 1
ATOM 1876 N N . LYS A 1 229 ? 14.569 5.920 -48.131 1.00 33.91 229 LYS A N 1
ATOM 1877 C CA . LYS A 1 229 ? 14.870 4.490 -48.160 1.00 33.91 229 LYS A CA 1
ATOM 1878 C C . LYS A 1 229 ? 15.095 4.038 -46.734 1.00 33.91 229 LYS A C 1
ATOM 1880 O O . LYS A 1 229 ? 15.985 4.537 -46.048 1.00 33.91 229 LYS A O 1
ATOM 1885 N N . GLU A 1 230 ? 14.256 3.106 -46.304 1.00 38.97 230 GLU A N 1
ATOM 1886 C CA . GLU A 1 230 ? 14.393 2.415 -45.032 1.00 38.97 230 GLU A CA 1
ATOM 1887 C C . GLU A 1 230 ? 15.701 1.620 -45.043 1.00 38.97 230 GLU A C 1
ATOM 1889 O O . GLU A 1 230 ? 15.852 0.656 -45.793 1.00 38.97 230 GLU A O 1
ATOM 1894 N N . ILE A 1 231 ? 16.669 2.034 -44.225 1.00 38.56 231 ILE A N 1
ATOM 1895 C CA . ILE A 1 231 ? 17.880 1.254 -43.976 1.00 38.56 231 ILE A CA 1
ATOM 1896 C C . ILE A 1 231 ? 17.760 0.679 -42.570 1.00 38.56 231 ILE A C 1
ATOM 1898 O O . ILE A 1 231 ? 17.781 1.395 -41.571 1.00 38.56 231 ILE A O 1
ATOM 1902 N N . ILE A 1 232 ? 17.605 -0.640 -42.516 1.00 39.50 232 ILE A N 1
ATOM 1903 C CA . ILE A 1 232 ? 17.641 -1.435 -41.293 1.00 39.50 232 ILE A CA 1
ATOM 1904 C C . ILE A 1 232 ? 19.111 -1.776 -41.031 1.00 39.50 232 ILE A C 1
ATOM 1906 O O . ILE A 1 232 ? 19.716 -2.467 -41.849 1.00 39.50 232 ILE A O 1
ATOM 1910 N N . VAL A 1 233 ? 19.664 -1.340 -39.897 1.00 41.44 233 VAL A N 1
ATOM 1911 C CA . VAL A 1 233 ? 20.986 -1.773 -39.399 1.00 41.44 233 VAL A CA 1
ATOM 1912 C C . VAL A 1 233 ? 20.791 -2.661 -38.173 1.00 41.44 233 VAL A C 1
ATOM 1914 O O . VAL A 1 233 ? 20.081 -2.233 -37.241 1.00 41.44 233 VAL A O 1
#

Sequence (233 aa):
MWWNECNHQFKKDDEDDFNLFIVTTTVSLYYYIYQLSLSTNNYIIRNNNGPTITHTIYTYPNQWLKYESSNQAIFKIYRKKEPYQNIEFSLRIESSNEGTTLIKEVENNDKSISTVIISSSKQLTSLTNVKFSETTLTTKKSQIMIIGMKGITLDSIGYKNCNMLIYKEKTKECIQCEKGYYLNSTKECQLLPDNCIAGYKTYCYQCKEGFIKKKENVKKLIINVINQKEIIV